Protein AF-A0A0L0V1E4-F1 (afdb_monomer_lite)

InterPro domains:
  IPR001841 Zinc finger, RING-type [PF13639] (155-198)
  IPR001841 Zinc finger, RING-type [PS50089] (156-198)
  IPR013083 Zinc finger, RING/FYVE/PHD-type [G3DSA:3.30.40.10] (134-205)
  IPR051834 RING finger E3 ubiquitin-protein ligase [PTHR45931] (143-198)

Secondary structure (DSSP, 8-state):
----------------PPPPP---TTTTTGGGHHHHHTS-HHHHHHHHHHHHHHHHHHHHHHH-S-TTTTSPPPPPPHHHHHHHHHHHHHHHHHSHHHHHHHHHHHHHHHHHHHHT-SSHHHHHHHHHHHHHHH-PPPHHHHHHH--S-TTPPPB-TTT-PBP-TT--EEE-TT-TT-EEEHHHHHHHHHH--B-TTT-PBP-PPPSS----

pLDDT: mean 81.71, std 18.38, range [32.28, 98.19]

Organism: NCBI:txid1165861

Structure (mmCIF, N/CA/C/O backbone):
data_AF-A0A0L0V1E4-F1
#
_entry.id   AF-A0A0L0V1E4-F1
#
loop_
_atom_site.group_PDB
_atom_site.id
_atom_site.type_symbol
_atom_site.label_atom_id
_atom_site.label_alt_id
_atom_site.label_comp_id
_atom_site.label_asym_id
_atom_site.label_entity_id
_atom_site.label_seq_id
_atom_site.pdbx_PDB_ins_code
_atom_site.Cartn_x
_atom_site.Cartn_y
_atom_site.Cartn_z
_atom_site.occupancy
_atom_site.B_iso_or_equiv
_atom_site.auth_seq_id
_atom_site.auth_comp_id
_atom_site.auth_asym_id
_atom_site.auth_atom_id
_atom_site.pdbx_PDB_model_num
ATOM 1 N N . MET A 1 1 ? -36.804 54.277 -25.275 1.00 39.91 1 MET A N 1
ATOM 2 C CA . MET A 1 1 ? -35.374 54.305 -25.648 1.00 39.91 1 MET A CA 1
ATOM 3 C C . MET A 1 1 ? -34.556 53.973 -24.403 1.00 39.91 1 MET A C 1
ATOM 5 O O . MET A 1 1 ? -33.880 54.821 -23.846 1.00 39.91 1 MET A O 1
ATOM 9 N N . ASP A 1 2 ? -34.876 52.871 -23.733 1.00 36.81 2 ASP A N 1
ATOM 10 C CA . ASP A 1 2 ? -34.444 51.489 -24.020 1.00 36.81 2 ASP A CA 1
ATOM 11 C C . ASP A 1 2 ? -33.077 51.180 -23.423 1.00 36.81 2 ASP A C 1
ATOM 13 O O . ASP A 1 2 ? -32.030 51.269 -24.062 1.00 36.81 2 ASP A O 1
ATOM 17 N N . GLN A 1 3 ? -33.165 50.792 -22.151 1.00 37.91 3 GLN A N 1
ATOM 18 C CA . GLN A 1 3 ? -32.189 49.990 -21.438 1.00 37.91 3 GLN A CA 1
ATOM 19 C C . GLN A 1 3 ? -32.061 48.646 -22.164 1.00 37.91 3 GLN A C 1
ATOM 21 O O . GLN A 1 3 ? -33.045 47.920 -22.307 1.00 37.91 3 GLN A O 1
ATOM 26 N N . ARG A 1 4 ? -30.857 48.298 -22.625 1.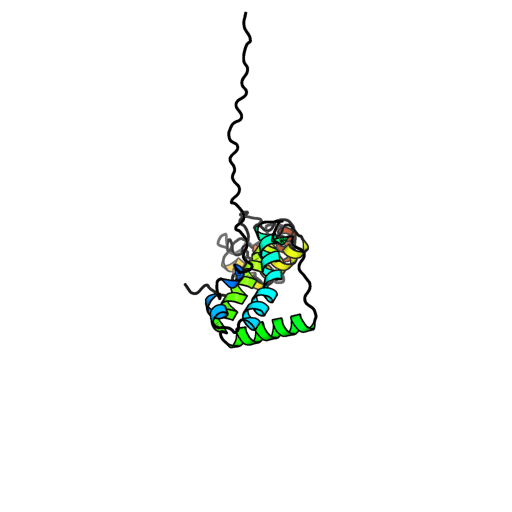00 42.97 4 ARG A N 1
ATOM 27 C CA . ARG A 1 4 ? -30.555 46.941 -23.084 1.00 42.97 4 ARG A CA 1
ATOM 28 C C . ARG A 1 4 ? -29.769 46.188 -22.018 1.00 42.97 4 ARG A C 1
ATOM 30 O O . ARG A 1 4 ? -28.597 46.455 -21.783 1.00 42.97 4 ARG A O 1
ATOM 37 N N . ASN A 1 5 ? -30.500 45.256 -21.411 1.00 38.62 5 ASN A N 1
ATOM 38 C CA . ASN A 1 5 ? -30.070 44.011 -20.787 1.00 38.62 5 ASN A CA 1
ATOM 39 C C . ASN A 1 5 ? -28.787 43.416 -21.378 1.00 38.62 5 ASN A C 1
ATOM 41 O O . ASN A 1 5 ? -28.723 43.193 -22.585 1.00 38.62 5 ASN A O 1
ATOM 45 N N . LEU A 1 6 ? -27.880 42.994 -20.497 1.00 40.19 6 LEU A N 1
ATOM 46 C CA . LEU A 1 6 ? -27.057 41.801 -20.689 1.00 40.19 6 LEU A CA 1
ATOM 47 C C . LEU A 1 6 ? -27.006 41.044 -19.357 1.00 40.19 6 LEU A C 1
ATOM 49 O O . LEU A 1 6 ? -26.191 41.324 -18.481 1.00 40.19 6 LEU A O 1
ATOM 53 N N . SER A 1 7 ? -27.941 40.110 -19.214 1.00 35.84 7 SER A N 1
ATOM 54 C CA . SER A 1 7 ? -27.946 39.083 -18.180 1.00 35.84 7 SER A CA 1
ATOM 55 C C . SER A 1 7 ? -26.845 38.070 -18.497 1.00 35.84 7 SER A C 1
ATOM 57 O O . SER A 1 7 ? -26.916 37.381 -19.511 1.00 35.84 7 SER A O 1
ATOM 59 N N . GLY A 1 8 ? -25.821 37.996 -17.648 1.00 33.94 8 GLY A N 1
ATOM 60 C CA . GLY A 1 8 ? -24.878 36.882 -17.619 1.00 33.94 8 GLY A CA 1
ATOM 61 C C . GLY A 1 8 ? -25.390 35.832 -16.643 1.00 33.94 8 GLY A C 1
ATOM 62 O O . GLY A 1 8 ? -25.299 36.022 -15.432 1.00 33.94 8 GLY A O 1
ATOM 63 N N . GLU A 1 9 ? -25.975 34.761 -17.171 1.00 32.28 9 GLU A N 1
ATOM 64 C CA . GLU A 1 9 ? -26.423 33.604 -16.401 1.00 32.28 9 GLU A CA 1
ATOM 65 C C . GLU A 1 9 ? -25.220 32.886 -15.774 1.00 32.28 9 GLU A C 1
ATOM 67 O O . GLU A 1 9 ? -24.329 32.394 -16.467 1.00 32.28 9 GLU A O 1
ATOM 72 N N . ALA A 1 10 ? -25.191 32.823 -14.443 1.00 35.62 10 ALA A N 1
ATOM 73 C CA . ALA A 1 10 ? -24.286 31.952 -13.710 1.00 35.62 10 ALA A CA 1
ATOM 74 C C . ALA A 1 10 ? -24.813 30.512 -13.808 1.00 35.62 10 ALA A C 1
ATOM 76 O O . ALA A 1 10 ? -25.837 30.173 -13.215 1.00 35.62 10 ALA A O 1
ATOM 77 N N . GLY A 1 11 ? -24.125 29.669 -14.582 1.00 35.50 11 GLY A N 1
ATOM 78 C CA . GLY A 1 11 ? -24.393 28.232 -14.623 1.00 35.50 11 GLY A CA 1
ATOM 79 C C . GLY A 1 11 ? -24.121 27.564 -13.264 1.00 35.50 11 GLY A C 1
ATOM 80 O O . GLY A 1 11 ? -23.261 28.027 -12.509 1.00 35.50 11 GLY A O 1
ATOM 81 N N . PRO A 1 12 ? -24.820 26.467 -12.923 1.00 37.34 12 PRO A N 1
ATOM 82 C CA . PRO A 1 12 ? -24.637 25.791 -11.650 1.00 37.34 12 PRO A CA 1
ATOM 83 C C . PRO A 1 12 ? -23.374 24.924 -11.709 1.00 37.34 12 PRO A C 1
ATOM 85 O O . PRO A 1 12 ? -23.392 23.801 -12.208 1.00 37.34 12 PRO A O 1
ATOM 88 N N . SER A 1 13 ? -22.259 25.416 -11.170 1.00 37.84 13 SER A N 1
ATOM 89 C CA . SER A 1 13 ? -21.077 24.595 -10.885 1.00 37.84 13 SER A CA 1
ATOM 90 C C . SER A 1 13 ? -21.324 23.759 -9.625 1.00 37.84 13 SER A C 1
ATOM 92 O O . SER A 1 13 ? -20.803 24.037 -8.547 1.00 37.84 13 SER A O 1
ATOM 94 N N . GLY A 1 14 ? -22.181 22.749 -9.759 1.00 37.47 14 GLY A N 1
ATOM 95 C CA . GLY A 1 14 ? -22.460 21.742 -8.743 1.00 37.47 14 GLY A CA 1
ATOM 96 C C . GLY A 1 14 ? -21.547 20.527 -8.881 1.00 37.47 14 GLY A C 1
ATOM 97 O O . GLY A 1 14 ? -22.043 19.425 -9.073 1.00 37.47 14 GLY A O 1
ATOM 98 N N . SER A 1 15 ? -20.228 20.700 -8.765 1.00 40.56 15 SER A N 1
ATOM 99 C CA . SER A 1 15 ? -19.350 19.575 -8.412 1.00 40.56 15 SER A CA 1
ATOM 100 C C . SER A 1 15 ? -19.366 19.445 -6.897 1.00 40.56 15 SER A C 1
ATOM 102 O O . SER A 1 15 ? -18.493 19.963 -6.202 1.00 40.56 15 SER A O 1
ATOM 104 N N . SER A 1 16 ? -20.408 18.805 -6.361 1.00 41.53 16 SER A N 1
ATOM 105 C CA . SER A 1 16 ? -20.412 18.408 -4.959 1.00 41.53 16 SER A CA 1
ATOM 106 C C . SER A 1 16 ? -19.361 17.317 -4.786 1.00 41.53 16 SER A C 1
ATOM 108 O O . SER A 1 16 ? -19.628 16.143 -5.049 1.00 41.53 16 SER A O 1
ATOM 110 N N . ALA A 1 17 ? -18.159 17.705 -4.357 1.00 45.19 17 ALA A N 1
ATOM 111 C CA . ALA A 1 17 ? -17.259 16.767 -3.707 1.00 45.19 17 ALA A CA 1
ATOM 112 C C . ALA A 1 17 ? -18.078 15.996 -2.652 1.00 45.19 17 ALA A C 1
ATOM 114 O O . ALA A 1 17 ? -18.909 16.618 -1.971 1.00 45.19 17 ALA A O 1
ATOM 115 N N . PRO A 1 18 ? -17.932 14.663 -2.553 1.00 42.78 18 PRO A N 1
ATOM 116 C CA . PRO A 1 18 ? -18.658 13.890 -1.558 1.00 42.78 18 PRO A CA 1
ATOM 117 C C . PRO A 1 18 ? -18.424 14.538 -0.195 1.00 42.78 18 PRO A C 1
ATOM 119 O O . PRO A 1 18 ? -17.285 14.823 0.177 1.00 42.78 18 PRO A O 1
ATOM 122 N N . ARG A 1 19 ? -19.518 14.854 0.510 1.00 40.50 19 ARG A N 1
ATOM 123 C CA . ARG A 1 19 ? -19.421 15.421 1.855 1.00 40.50 19 ARG A CA 1
ATOM 124 C C . ARG A 1 19 ? -18.578 14.452 2.685 1.00 40.50 19 ARG A C 1
ATOM 126 O O . ARG A 1 19 ? -18.925 13.268 2.700 1.00 40.50 19 ARG A O 1
ATOM 133 N N . PRO A 1 20 ? -17.504 14.915 3.345 1.00 41.12 20 PRO A N 1
ATOM 134 C CA . PRO A 1 20 ? -16.765 14.050 4.243 1.00 41.12 20 PRO A CA 1
ATOM 135 C C . PRO A 1 20 ? -17.761 13.531 5.289 1.00 41.12 20 PRO A C 1
ATOM 137 O O . PRO A 1 20 ? -18.562 14.323 5.806 1.00 41.12 20 PRO A O 1
ATOM 140 N N . PRO A 1 21 ? -17.805 12.213 5.545 1.00 44.41 21 PRO A N 1
ATOM 141 C CA . PRO A 1 21 ? -18.681 11.675 6.568 1.00 44.41 21 PRO A CA 1
ATOM 142 C C . PRO A 1 21 ? -18.369 12.365 7.896 1.00 44.41 21 PRO A C 1
ATOM 144 O O . PRO A 1 21 ? -17.228 12.741 8.170 1.00 44.41 21 PRO A O 1
ATOM 147 N N . THR A 1 22 ? -19.391 12.558 8.728 1.00 40.94 22 THR A N 1
ATOM 148 C CA . THR A 1 22 ? -19.198 12.988 10.114 1.00 40.94 22 THR A CA 1
ATOM 149 C C . THR A 1 22 ? -18.398 11.898 10.823 1.00 40.94 22 THR A C 1
ATOM 151 O O . THR A 1 22 ? -18.975 10.897 11.247 1.00 40.94 22 THR A O 1
ATOM 154 N N . PHE A 1 23 ? -17.075 12.056 10.870 1.00 38.16 23 PHE A N 1
ATOM 155 C CA . PHE A 1 23 ? -16.152 11.035 11.351 1.00 38.16 23 PHE A CA 1
ATOM 156 C C . PHE A 1 23 ? -16.478 10.706 12.810 1.00 38.16 23 PHE A C 1
ATOM 158 O O . PHE A 1 23 ? -16.337 11.541 13.708 1.00 38.16 23 PHE A O 1
ATOM 165 N N . ARG A 1 24 ? -16.960 9.487 13.049 1.00 51.03 24 ARG A N 1
ATOM 166 C CA . ARG A 1 24 ? -16.891 8.858 14.365 1.00 51.03 24 ARG A CA 1
ATOM 167 C C . ARG A 1 24 ? -15.585 8.077 14.362 1.00 51.03 24 ARG A C 1
ATOM 169 O O . ARG A 1 24 ? -15.363 7.334 13.414 1.00 51.03 24 ARG A O 1
ATOM 176 N N . TYR A 1 25 ? -14.751 8.291 15.379 1.00 52.28 25 TYR A N 1
ATOM 177 C CA . TYR A 1 25 ? -13.444 7.658 15.625 1.00 52.28 25 TYR A CA 1
ATOM 178 C C . TYR A 1 25 ? -13.535 6.117 15.767 1.00 52.28 25 TYR A C 1
ATOM 180 O O . TYR A 1 25 ? -13.231 5.530 16.801 1.00 52.28 25 TYR A O 1
ATOM 188 N N . SER A 1 26 ? -14.102 5.447 14.769 1.00 60.06 26 SER A N 1
ATOM 189 C CA . SER A 1 26 ? -14.586 4.073 14.845 1.00 60.06 26 SER A CA 1
ATOM 190 C C . SER A 1 26 ? -14.641 3.372 13.498 1.00 60.06 26 SER A C 1
ATOM 192 O O . SER A 1 26 ? -14.878 2.174 13.514 1.00 60.06 26 SER A O 1
ATOM 194 N N . GLU A 1 27 ? -14.425 4.038 12.355 1.00 72.81 27 GLU A N 1
ATOM 195 C CA . GLU A 1 27 ? -14.504 3.352 11.053 1.00 72.81 27 GLU A CA 1
ATOM 196 C C . GLU A 1 27 ? -13.495 2.213 10.959 1.00 72.81 27 GLU A C 1
ATOM 198 O O . GLU A 1 27 ? -13.864 1.099 10.586 1.00 72.81 27 GLU A O 1
ATOM 203 N N . ILE A 1 28 ? -12.254 2.457 11.394 1.00 84.06 28 ILE A N 1
ATOM 204 C CA . ILE A 1 28 ? -11.270 1.382 11.484 1.00 84.06 28 ILE A CA 1
ATOM 205 C C . ILE A 1 28 ? -11.697 0.309 12.481 1.00 84.06 28 ILE A C 1
ATOM 207 O O . ILE A 1 28 ? -11.367 -0.836 12.274 1.00 84.06 28 ILE A O 1
ATOM 211 N N . LEU A 1 29 ? -12.481 0.614 13.515 1.00 85.94 29 LEU A N 1
ATOM 212 C CA . LEU A 1 29 ? -12.924 -0.375 14.504 1.00 85.94 29 LEU A CA 1
ATOM 213 C C . LEU A 1 29 ? -14.215 -1.115 14.113 1.00 85.94 29 LEU A C 1
ATOM 215 O O . LEU A 1 29 ? -14.547 -2.096 14.774 1.00 85.94 29 LEU A O 1
ATOM 219 N N . ILE A 1 30 ? -14.923 -0.709 13.048 1.00 85.50 30 ILE A N 1
ATOM 220 C CA . ILE A 1 30 ? -16.156 -1.370 12.569 1.00 85.50 30 ILE A CA 1
ATOM 221 C C . ILE A 1 30 ? -15.989 -2.896 12.439 1.00 85.50 30 ILE A C 1
ATOM 223 O O . ILE A 1 30 ? -16.861 -3.620 12.924 1.00 85.50 30 ILE A O 1
ATOM 227 N N . PRO A 1 31 ? -14.890 -3.434 11.863 1.00 87.94 31 PRO A N 1
ATOM 228 C CA . PRO A 1 31 ? -14.721 -4.879 11.698 1.00 87.94 31 PRO A CA 1
ATOM 229 C C . PRO A 1 31 ? -14.724 -5.682 13.004 1.00 87.94 31 PRO A C 1
ATOM 231 O O . PRO A 1 31 ? -14.870 -6.903 12.954 1.00 87.94 31 PRO A O 1
ATOM 234 N N . ILE A 1 32 ? -14.562 -5.027 14.157 1.00 88.31 32 ILE A N 1
ATOM 235 C CA . ILE A 1 32 ? -14.515 -5.630 15.494 1.00 88.31 32 ILE A CA 1
ATOM 236 C C . ILE A 1 32 ? -15.469 -4.943 16.490 1.00 88.31 32 ILE A C 1
ATOM 238 O O . ILE A 1 32 ? -15.341 -5.157 17.694 1.00 88.31 32 ILE A O 1
ATOM 242 N N . GLU A 1 33 ? -16.414 -4.116 16.029 1.00 88.38 33 GLU A N 1
ATOM 243 C CA . GLU A 1 33 ? -17.267 -3.296 16.906 1.00 88.38 33 GLU A CA 1
ATOM 244 C C . GLU A 1 33 ? -18.112 -4.141 17.870 1.00 88.38 33 GLU A C 1
ATOM 246 O O . GLU A 1 33 ? -18.156 -3.863 19.066 1.00 88.38 33 GLU A O 1
ATOM 251 N N . ASP A 1 34 ? -18.682 -5.241 17.386 1.00 87.50 34 ASP A N 1
ATOM 252 C CA . ASP A 1 34 ? -19.422 -6.211 18.199 1.00 87.50 34 ASP A CA 1
ATOM 253 C C . ASP A 1 34 ? -18.544 -6.887 19.267 1.00 87.50 34 ASP A C 1
ATOM 255 O O . ASP A 1 34 ? -19.020 -7.192 20.358 1.00 87.50 34 ASP A O 1
ATOM 259 N N . LEU A 1 35 ? -17.248 -7.088 18.999 1.00 88.00 35 LEU A N 1
ATOM 260 C CA . LEU A 1 35 ? -16.315 -7.598 20.005 1.00 88.00 35 LEU A CA 1
ATOM 261 C C . LEU A 1 35 ? -16.045 -6.543 21.074 1.00 88.00 35 LEU A C 1
ATOM 263 O O . LEU A 1 35 ? -16.019 -6.867 22.262 1.00 88.00 35 LEU A O 1
ATOM 267 N N . LEU A 1 36 ? -15.878 -5.282 20.666 1.00 86.81 36 LEU A N 1
ATOM 268 C CA . LEU A 1 36 ? -15.738 -4.161 21.593 1.00 86.81 36 LEU A CA 1
ATOM 269 C C . LEU A 1 36 ? -16.988 -4.032 22.474 1.00 86.81 36 LEU A C 1
ATOM 271 O O . LEU A 1 36 ? -16.850 -3.768 23.667 1.00 86.81 36 LEU A O 1
ATOM 275 N N . ASP A 1 37 ? -18.180 -4.298 21.927 1.00 87.44 37 ASP A N 1
ATOM 276 C CA . ASP A 1 37 ? -19.469 -4.336 22.634 1.00 87.44 37 ASP A CA 1
ATOM 277 C C . ASP A 1 37 ? -19.513 -5.308 23.806 1.00 87.44 37 ASP A C 1
ATOM 279 O O . ASP A 1 37 ? -20.148 -4.995 24.813 1.00 87.44 37 ASP A O 1
ATOM 283 N N . THR A 1 38 ? -18.728 -6.382 23.769 1.00 87.56 38 THR A N 1
ATOM 284 C CA . THR A 1 38 ? -18.626 -7.341 24.879 1.00 87.56 38 THR A CA 1
ATOM 285 C C . THR A 1 38 ? -17.744 -6.882 26.046 1.00 87.56 38 THR A C 1
ATOM 287 O O . THR A 1 38 ? -17.756 -7.512 27.105 1.00 87.56 38 THR A O 1
ATOM 290 N N . LEU A 1 39 ? -16.969 -5.804 25.885 1.00 87.38 39 LEU A N 1
ATOM 291 C CA . LEU A 1 39 ? -15.976 -5.381 26.873 1.00 87.38 39 LEU A CA 1
ATOM 292 C C . LEU A 1 39 ? -16.540 -4.428 27.939 1.00 87.38 39 LEU A C 1
ATOM 294 O O . LEU A 1 39 ? -17.458 -3.644 27.663 1.00 87.38 39 LEU A O 1
ATOM 298 N N . PRO A 1 40 ? -15.917 -4.400 29.137 1.00 89.94 40 PRO A N 1
ATOM 299 C CA . PRO A 1 40 ? -16.145 -3.346 30.117 1.00 89.94 40 PRO A CA 1
ATOM 300 C C . PRO A 1 40 ? -15.934 -1.954 29.511 1.00 89.94 40 PRO A C 1
ATOM 302 O O . PRO A 1 40 ? -14.980 -1.730 28.762 1.00 89.94 40 PRO A O 1
ATOM 305 N N . GLU A 1 41 ? -16.776 -0.996 29.906 1.00 88.19 41 GLU A N 1
ATOM 306 C CA . GLU A 1 41 ? -16.791 0.358 29.333 1.00 88.19 41 GLU A CA 1
ATOM 307 C C . GLU A 1 41 ? -15.416 1.037 29.362 1.00 88.19 41 GLU A C 1
ATOM 309 O O . GLU A 1 41 ? -14.980 1.640 28.384 1.00 88.19 41 GLU A O 1
ATOM 314 N N . LEU A 1 42 ? -14.678 0.866 30.460 1.00 86.19 42 LEU A N 1
ATOM 315 C CA . LEU A 1 42 ? -13.346 1.445 30.596 1.00 86.19 42 LEU A CA 1
ATOM 316 C C . LEU A 1 42 ? -12.350 0.884 29.564 1.00 86.19 42 LEU A C 1
ATOM 318 O O . LEU A 1 42 ? -11.581 1.645 28.979 1.00 86.19 42 LEU A O 1
ATOM 322 N N . GLN A 1 43 ? -12.386 -0.426 29.297 1.00 86.25 43 GLN A N 1
ATOM 323 C CA . GLN A 1 43 ? -11.502 -1.063 28.314 1.00 86.25 43 GLN A CA 1
ATOM 324 C C . GLN A 1 43 ? -11.851 -0.627 26.893 1.00 86.25 43 GLN A C 1
ATOM 326 O O . GLN A 1 43 ? -10.960 -0.294 26.115 1.00 86.25 43 GLN A O 1
ATOM 331 N N . ARG A 1 44 ? -13.148 -0.546 26.578 1.00 86.75 44 ARG A N 1
ATOM 332 C CA . ARG A 1 44 ? -13.641 -0.024 25.299 1.00 86.75 44 ARG A CA 1
ATOM 333 C C . ARG A 1 44 ? -13.135 1.395 25.041 1.00 86.75 44 ARG A C 1
ATOM 335 O O . ARG A 1 44 ? -12.650 1.679 23.949 1.00 86.75 44 ARG A O 1
ATOM 342 N N . VAL A 1 45 ? -13.209 2.277 26.040 1.00 84.69 45 VAL A N 1
ATOM 343 C CA . VAL A 1 45 ? -12.695 3.653 25.939 1.00 84.69 45 VAL A CA 1
ATOM 344 C C . VAL A 1 45 ? -11.186 3.667 25.689 1.00 84.69 45 VAL A C 1
ATOM 346 O O . VAL A 1 45 ? -10.716 4.462 24.879 1.00 84.69 45 VAL A O 1
ATOM 349 N N . TYR A 1 46 ? -10.424 2.800 26.356 1.00 87.25 46 TYR A N 1
ATOM 350 C CA . TYR A 1 46 ? -8.977 2.704 26.161 1.00 87.25 46 TYR A CA 1
ATOM 351 C C . TYR A 1 46 ? -8.586 2.194 24.776 1.00 87.25 46 TYR A C 1
ATOM 353 O O . TYR A 1 46 ? -7.714 2.791 24.148 1.00 87.25 46 TYR A O 1
ATOM 361 N N . ILE A 1 47 ? -9.263 1.166 24.265 1.00 85.94 47 ILE A N 1
ATOM 362 C CA . ILE A 1 47 ? -9.008 0.646 22.916 1.00 85.94 47 ILE A CA 1
ATOM 363 C C . ILE A 1 47 ? -9.346 1.705 21.865 1.00 85.94 47 ILE A C 1
ATOM 365 O O . ILE A 1 47 ? -8.529 1.963 20.988 1.00 85.94 47 ILE A O 1
ATOM 369 N N . LYS A 1 48 ? -10.494 2.386 21.982 1.00 84.81 48 LYS A N 1
ATOM 370 C CA . LYS A 1 48 ? -10.852 3.482 21.064 1.00 84.81 48 LYS A CA 1
ATOM 371 C C . LYS A 1 48 ? -9.765 4.557 21.030 1.00 84.81 48 LYS A C 1
ATOM 373 O O . LYS A 1 48 ? -9.212 4.839 19.975 1.00 84.81 48 LYS A O 1
ATOM 378 N N . LYS A 1 49 ? -9.352 5.040 22.206 1.00 83.56 49 LYS A N 1
ATOM 379 C CA . LYS A 1 49 ? -8.295 6.055 22.328 1.00 83.56 49 LYS A CA 1
ATOM 380 C C . LYS A 1 49 ? -6.941 5.628 21.773 1.00 83.56 49 LYS A C 1
ATOM 382 O O . LYS A 1 49 ? -6.193 6.481 21.307 1.00 83.56 49 LYS A O 1
ATOM 387 N N . PHE A 1 50 ? -6.606 4.342 21.849 1.00 84.88 50 PHE A N 1
ATOM 388 C CA . PHE A 1 50 ? -5.375 3.819 21.264 1.00 84.88 50 PHE A CA 1
ATOM 389 C C . PHE A 1 50 ? -5.370 3.990 19.738 1.00 84.88 50 PHE A C 1
ATOM 391 O O . PHE A 1 50 ? -4.378 4.433 19.160 1.00 84.88 50 PHE A O 1
ATOM 398 N N . TYR A 1 51 ? -6.506 3.706 19.103 1.00 85.31 51 TYR A N 1
ATOM 399 C CA . TYR A 1 51 ? -6.659 3.734 17.653 1.00 85.31 51 TYR A CA 1
ATOM 400 C C . TYR A 1 51 ? -7.017 5.119 17.082 1.00 85.31 51 TYR A C 1
ATOM 402 O O . TYR A 1 51 ? -6.830 5.323 15.886 1.00 85.31 51 TYR A O 1
ATOM 410 N N . ASP A 1 52 ? -7.426 6.097 17.902 1.00 82.12 52 ASP A N 1
ATOM 411 C CA . ASP A 1 52 ? -7.754 7.470 17.464 1.00 82.12 52 ASP A CA 1
ATOM 412 C C . ASP A 1 52 ? -6.633 8.127 16.637 1.00 82.12 52 ASP A C 1
ATOM 414 O O . ASP A 1 52 ? -6.887 8.821 15.650 1.00 82.12 52 ASP A O 1
ATOM 418 N N . ASN A 1 53 ? -5.372 7.916 17.031 1.00 82.62 53 ASN A N 1
ATOM 419 C CA . ASN A 1 53 ? -4.224 8.467 16.312 1.00 82.62 53 ASN A CA 1
ATOM 420 C C . ASN A 1 53 ? -4.050 7.842 14.930 1.00 82.62 53 ASN A C 1
ATOM 422 O O . ASN A 1 53 ? -3.784 8.567 13.972 1.00 82.62 53 ASN A O 1
ATOM 426 N N . LEU A 1 54 ? -4.209 6.521 14.844 1.00 85.75 54 LEU A N 1
ATOM 427 C CA . LEU A 1 54 ? -4.097 5.782 13.593 1.00 85.75 54 LEU A CA 1
ATOM 428 C C . LEU A 1 54 ? -5.257 6.127 12.654 1.00 85.75 54 LEU A C 1
ATOM 430 O O . LEU A 1 54 ? -5.030 6.400 11.481 1.00 85.75 54 LEU A O 1
ATOM 434 N N . ASP A 1 55 ? -6.482 6.189 13.178 1.00 85.31 55 ASP A N 1
ATOM 435 C CA . ASP A 1 55 ? -7.683 6.586 12.434 1.00 85.31 55 ASP A CA 1
ATOM 436 C C . ASP A 1 55 ? -7.529 7.990 11.833 1.00 85.31 55 ASP A C 1
ATOM 438 O O . ASP A 1 55 ? -7.791 8.215 10.650 1.00 85.31 55 ASP A O 1
ATOM 442 N N . ARG A 1 56 ? -7.007 8.933 12.626 1.00 85.06 56 ARG A N 1
ATOM 443 C CA . ARG A 1 56 ? -6.694 10.293 12.179 1.00 85.06 56 ARG A CA 1
ATOM 444 C C . ARG A 1 56 ? -5.649 10.315 11.063 1.00 85.06 56 ARG A C 1
ATOM 446 O O . ARG A 1 56 ? -5.827 11.055 10.096 1.00 85.06 56 ARG A O 1
ATOM 453 N N . ASP A 1 57 ? -4.577 9.538 11.191 1.00 86.81 57 ASP A N 1
ATOM 454 C CA . ASP A 1 57 ? -3.506 9.475 10.190 1.00 86.81 57 ASP A CA 1
ATOM 455 C C . ASP A 1 57 ? -4.001 8.837 8.882 1.00 86.81 57 ASP A C 1
ATOM 457 O O . ASP A 1 57 ? -3.834 9.404 7.804 1.00 86.81 57 ASP A O 1
ATOM 461 N N . ILE A 1 58 ? -4.740 7.727 8.975 1.00 88.94 58 ILE A N 1
ATOM 462 C CA . ILE A 1 58 ? -5.420 7.089 7.838 1.00 88.94 58 ILE A CA 1
ATOM 463 C C . ILE A 1 58 ? -6.395 8.063 7.167 1.00 88.94 58 ILE A C 1
ATOM 465 O O . ILE A 1 58 ? -6.432 8.150 5.940 1.00 88.94 58 ILE A O 1
ATOM 469 N N . SER A 1 59 ? -7.173 8.816 7.948 1.00 87.31 59 SER A N 1
ATOM 470 C CA . SER A 1 59 ? -8.087 9.842 7.439 1.00 87.31 59 SER A CA 1
ATOM 471 C C . SER A 1 59 ? -7.335 10.943 6.688 1.00 87.31 59 SER A C 1
ATOM 473 O O . SER A 1 59 ? -7.733 11.314 5.583 1.00 87.31 59 SER A O 1
ATOM 475 N N . MET A 1 60 ? -6.217 11.424 7.236 1.00 87.44 60 MET A N 1
ATOM 476 C CA . MET A 1 60 ? -5.348 12.402 6.577 1.00 87.44 60 MET A CA 1
ATOM 477 C C . MET A 1 60 ? -4.774 11.861 5.260 1.00 87.44 60 MET A C 1
ATOM 479 O O . MET A 1 60 ? -4.777 12.572 4.258 1.00 87.44 60 MET A O 1
ATOM 483 N N . LEU A 1 61 ? -4.327 10.602 5.226 1.00 89.88 61 LEU A N 1
ATOM 484 C CA . LEU A 1 61 ? -3.791 9.968 4.017 1.00 89.88 61 LEU A CA 1
ATOM 485 C C . LEU A 1 61 ? -4.867 9.739 2.943 1.00 89.88 61 LEU A C 1
ATOM 487 O O . LEU A 1 61 ? -4.594 9.911 1.757 1.00 89.88 61 LEU A O 1
ATOM 491 N N . LYS A 1 62 ? -6.091 9.368 3.341 1.00 88.44 62 LYS A N 1
ATOM 492 C CA . LYS A 1 62 ? -7.209 9.106 2.415 1.00 88.44 62 LYS A CA 1
ATOM 493 C C . LYS A 1 62 ? -7.836 10.378 1.858 1.00 88.44 62 LYS A C 1
ATOM 495 O O . LYS A 1 62 ? -8.151 10.439 0.672 1.00 88.44 62 LYS A O 1
ATOM 500 N N . TYR A 1 63 ? -8.081 11.357 2.723 1.00 87.19 63 TYR A N 1
ATOM 501 C CA . TYR A 1 63 ? -8.960 12.490 2.425 1.00 87.19 63 TYR A CA 1
ATOM 502 C C . TYR A 1 63 ? -8.245 13.840 2.479 1.00 87.19 63 TYR A C 1
ATOM 504 O O . TYR A 1 63 ? -8.841 14.864 2.146 1.00 87.19 63 TYR A O 1
ATOM 512 N N . GLY A 1 64 ? -6.974 13.861 2.880 1.00 86.94 64 GLY A N 1
ATOM 513 C CA . GLY A 1 64 ? -6.242 15.093 3.120 1.00 86.94 64 GLY A CA 1
ATOM 514 C C . GLY A 1 64 ? -6.710 15.819 4.389 1.00 86.94 64 GLY A C 1
ATOM 515 O O . GLY A 1 64 ? -7.370 15.233 5.255 1.00 86.94 64 GLY A O 1
ATOM 516 N N . PRO A 1 65 ? -6.355 17.107 4.533 1.00 88.44 65 PRO A N 1
ATOM 517 C CA . PRO A 1 65 ? -6.666 17.889 5.724 1.00 88.44 65 PRO A CA 1
ATOM 518 C C . PRO A 1 65 ? -8.179 18.123 5.867 1.00 88.44 65 PRO A C 1
ATOM 520 O O . PRO A 1 65 ? -8.803 18.782 5.038 1.0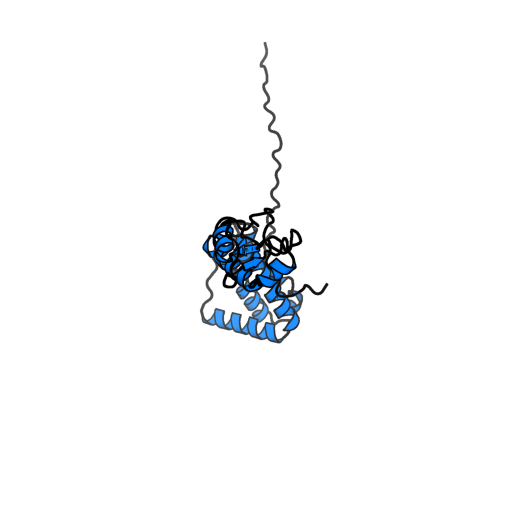0 88.44 65 PRO A O 1
ATOM 523 N N . THR A 1 66 ? -8.765 17.650 6.971 1.00 86.75 66 THR A N 1
ATOM 524 C CA . THR A 1 66 ? -10.167 17.888 7.367 1.00 86.75 66 THR A CA 1
ATOM 525 C C . THR A 1 66 ? -10.236 18.580 8.733 1.00 86.75 66 THR A C 1
ATOM 527 O O . THR A 1 66 ? -9.288 18.468 9.516 1.00 86.75 66 THR A O 1
ATOM 530 N N . PRO A 1 67 ? -11.323 19.302 9.063 1.00 86.94 67 PRO A N 1
ATOM 531 C CA . PRO A 1 67 ? -11.484 19.901 10.389 1.00 86.94 67 PRO A CA 1
ATOM 532 C C . PRO A 1 67 ? -11.373 18.882 11.528 1.00 86.94 67 PRO A C 1
ATOM 534 O O . PRO A 1 67 ? -10.894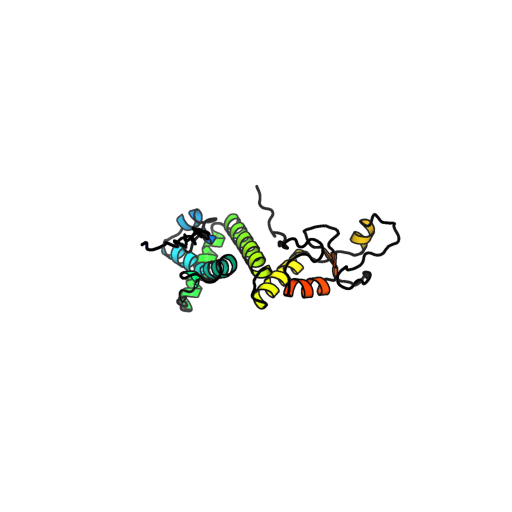 19.218 12.606 1.00 86.94 67 PRO A O 1
ATOM 537 N N . GLU A 1 68 ? -11.802 17.640 11.304 1.00 81.94 68 GLU A N 1
ATOM 538 C CA . GLU A 1 68 ? -11.759 16.546 12.271 1.00 81.94 68 GLU A CA 1
ATOM 539 C C . GLU A 1 68 ? -10.341 16.011 12.479 1.00 81.94 68 GLU A C 1
ATOM 541 O O . GLU A 1 68 ? -9.894 15.924 13.625 1.00 81.94 68 GLU A O 1
ATOM 546 N N . ASN A 1 69 ? -9.618 15.692 11.399 1.00 84.00 69 ASN A N 1
ATOM 547 C CA . ASN A 1 69 ? -8.278 15.105 11.501 1.00 84.00 69 ASN A CA 1
ATOM 548 C C . ASN A 1 69 ? -7.175 16.127 11.842 1.00 84.00 69 ASN A C 1
ATOM 550 O O . ASN A 1 69 ? -6.068 15.738 12.204 1.00 84.00 69 ASN A O 1
ATOM 554 N N . GLN A 1 70 ? -7.493 17.423 11.820 1.00 86.00 70 GLN A N 1
ATOM 555 C CA . GLN A 1 70 ? -6.607 18.503 12.268 1.00 86.00 70 GLN A CA 1
ATOM 556 C C . GLN A 1 70 ? -6.799 18.894 13.737 1.00 86.00 70 GLN A C 1
ATOM 558 O O . GLN A 1 70 ? -6.060 19.741 14.244 1.00 86.00 70 GLN A O 1
ATOM 563 N N . LYS A 1 71 ? -7.772 18.308 14.450 1.00 83.44 71 LYS A N 1
ATOM 564 C CA . LYS A 1 71 ? -7.952 18.607 15.877 1.00 83.44 71 LYS A CA 1
ATOM 565 C C . LYS A 1 71 ? -6.684 18.217 16.651 1.00 83.44 71 LYS A C 1
ATOM 567 O O . LYS A 1 71 ? -6.132 17.136 16.411 1.00 83.44 71 LYS A O 1
ATOM 572 N N . PRO A 1 72 ? -6.221 19.065 17.590 1.00 72.25 72 PRO A N 1
ATOM 573 C CA . PRO A 1 72 ? -5.086 18.725 18.428 1.00 72.25 72 PRO A CA 1
ATOM 574 C C . PRO A 1 72 ? -5.414 17.460 19.214 1.00 72.25 72 PRO A C 1
ATOM 576 O O . PRO A 1 72 ? -6.411 17.413 19.938 1.00 72.25 72 PRO A O 1
ATOM 579 N N . VAL A 1 73 ? -4.580 16.431 19.074 1.00 67.94 73 VAL A N 1
ATOM 580 C CA . VAL A 1 73 ? -4.706 15.251 19.925 1.00 67.94 73 VAL A CA 1
ATOM 581 C C . VAL A 1 73 ? -4.119 15.585 21.283 1.00 67.94 73 VAL A C 1
ATOM 583 O O . VAL A 1 73 ? -2.970 16.005 21.392 1.00 67.94 73 VAL A O 1
ATOM 586 N N . SER A 1 74 ? -4.921 15.402 22.329 1.00 66.44 74 SER A N 1
ATOM 587 C CA . SER A 1 74 ? -4.413 15.432 23.693 1.00 66.44 74 SER A CA 1
ATOM 588 C C . SER A 1 74 ? -3.459 14.255 23.883 1.00 66.44 74 SER A C 1
ATOM 590 O O . SER A 1 74 ? -3.900 13.104 23.813 1.00 66.44 74 SER A O 1
ATOM 592 N N . GLU A 1 75 ? -2.182 14.519 24.149 1.00 62.28 75 GLU A N 1
ATOM 593 C CA . GLU A 1 75 ? -1.252 13.440 24.465 1.00 62.28 75 GLU A CA 1
ATOM 594 C C . GLU A 1 75 ? -1.663 12.772 25.789 1.00 62.28 75 GLU A C 1
ATOM 596 O O . GLU A 1 75 ? -1.863 13.444 26.812 1.00 62.28 75 GLU A O 1
ATOM 601 N N . PRO A 1 76 ? -1.851 11.443 25.802 1.00 66.38 76 PRO A N 1
ATOM 602 C CA . PRO A 1 76 ? -2.076 10.724 27.041 1.00 66.38 76 PRO A CA 1
ATOM 603 C C . PRO A 1 76 ? -0.832 10.812 27.933 1.00 66.38 76 PRO A C 1
ATOM 605 O O . PRO A 1 76 ? 0.304 10.842 27.475 1.00 66.38 76 PRO A O 1
ATOM 608 N N . THR A 1 77 ? -1.049 10.813 29.248 1.00 75.56 77 THR A N 1
ATOM 609 C CA . THR A 1 77 ? 0.052 10.632 30.204 1.00 75.56 77 THR A CA 1
ATOM 610 C C . THR A 1 77 ? 0.613 9.214 30.085 1.00 75.56 77 THR A C 1
ATOM 612 O O . THR A 1 77 ? -0.119 8.298 29.714 1.00 75.56 77 THR A O 1
ATOM 615 N N . TYR A 1 78 ? 1.868 8.998 30.492 1.00 68.00 78 TYR A N 1
ATOM 616 C CA . TYR A 1 78 ? 2.508 7.673 30.458 1.00 68.00 78 TYR A CA 1
ATOM 617 C C . TYR A 1 78 ? 1.665 6.562 31.116 1.00 68.00 78 TYR A C 1
ATOM 619 O O . TYR A 1 78 ? 1.459 5.503 30.534 1.00 68.00 78 TYR A O 1
ATOM 627 N N . HIS A 1 79 ? 1.082 6.828 32.292 1.00 70.12 79 HIS A N 1
ATOM 628 C CA . HIS A 1 79 ? 0.183 5.876 32.956 1.00 70.12 79 HIS A CA 1
ATOM 629 C C . HIS A 1 79 ? -1.038 5.520 32.091 1.00 70.12 79 HIS A C 1
ATOM 631 O O . HIS A 1 79 ? -1.498 4.386 32.100 1.00 70.12 79 HIS A O 1
ATOM 637 N N . ARG A 1 80 ? -1.589 6.475 31.334 1.00 78.06 80 ARG A N 1
ATOM 638 C CA . ARG A 1 80 ? -2.720 6.205 30.437 1.00 78.06 80 ARG A CA 1
ATOM 639 C C . ARG A 1 80 ? -2.295 5.372 29.229 1.00 78.06 80 ARG A C 1
ATOM 641 O O . ARG A 1 80 ? -3.067 4.513 28.836 1.00 78.06 80 ARG A O 1
ATOM 648 N N . LEU A 1 81 ? -1.078 5.558 28.711 1.00 79.19 81 LEU A N 1
ATOM 649 C CA . LEU A 1 81 ? -0.529 4.707 27.647 1.00 79.19 81 LEU A CA 1
ATOM 650 C C . LEU A 1 81 ? -0.427 3.240 28.081 1.00 79.19 81 LEU A C 1
ATOM 652 O O . LEU A 1 81 ? -0.901 2.370 27.359 1.00 79.19 81 LEU A O 1
ATOM 656 N N . GLN A 1 82 ? 0.081 2.964 29.287 1.00 84.94 82 GLN A N 1
ATOM 657 C CA . GLN A 1 82 ? 0.136 1.589 29.803 1.00 84.94 82 GLN A CA 1
ATOM 658 C C . GLN A 1 82 ? -1.251 0.950 29.928 1.00 84.94 82 GLN A C 1
ATOM 660 O O . GLN A 1 82 ? -1.422 -0.225 29.614 1.00 84.94 82 GLN A O 1
ATOM 665 N N . GLU A 1 83 ? -2.255 1.705 30.376 1.00 84.94 83 GLU A N 1
ATOM 666 C CA . GLU A 1 83 ? -3.627 1.195 30.458 1.00 84.94 83 GLU A CA 1
ATOM 667 C C . GLU A 1 83 ? -4.224 0.923 29.069 1.00 84.94 83 GLU A C 1
ATOM 669 O O . GLU A 1 83 ? -4.957 -0.052 28.899 1.00 84.94 83 GLU A O 1
ATOM 674 N N . TYR A 1 84 ? -3.864 1.723 28.059 1.00 86.19 84 TYR A N 1
ATOM 675 C CA . TYR A 1 84 ? -4.256 1.472 26.670 1.00 86.19 84 TYR A CA 1
ATOM 676 C C . TYR A 1 84 ? -3.624 0.181 26.151 1.00 86.19 84 TYR A C 1
ATOM 678 O O . TYR A 1 84 ? -4.336 -0.705 25.681 1.00 86.19 84 TYR A O 1
ATOM 686 N N . GLU A 1 85 ? -2.307 0.034 26.307 1.00 87.50 85 GLU A N 1
ATOM 687 C CA . GLU A 1 85 ? -1.564 -1.161 25.895 1.00 87.50 85 GLU A CA 1
ATOM 688 C C . GLU A 1 85 ? -2.089 -2.423 26.585 1.00 87.50 85 GLU A C 1
ATOM 690 O O . GLU A 1 85 ? -2.280 -3.455 25.939 1.00 87.50 85 GLU A O 1
ATOM 695 N N . ARG A 1 86 ? -2.382 -2.345 27.889 1.00 88.69 86 ARG A N 1
ATOM 696 C CA . ARG A 1 86 ? -2.988 -3.446 28.650 1.00 88.69 86 ARG A CA 1
ATOM 697 C C . ARG A 1 86 ? -4.360 -3.820 28.105 1.00 88.69 86 ARG A C 1
ATOM 699 O O . ARG A 1 86 ? -4.616 -5.008 27.919 1.00 88.69 86 ARG A O 1
ATOM 706 N N . ALA A 1 87 ? -5.222 -2.838 27.838 1.00 88.75 87 ALA A N 1
ATOM 707 C CA . ALA A 1 87 ? -6.558 -3.083 27.302 1.00 88.75 87 ALA A CA 1
ATOM 708 C C . ALA A 1 87 ? -6.498 -3.750 25.919 1.00 88.75 87 ALA A C 1
ATOM 710 O O . ALA A 1 87 ? -7.169 -4.758 25.702 1.00 88.75 87 ALA A O 1
ATOM 711 N N . VAL A 1 88 ? -5.641 -3.254 25.021 1.00 88.19 88 VAL A N 1
ATOM 712 C CA . VAL A 1 88 ? -5.434 -3.838 23.685 1.00 88.19 88 VAL A CA 1
ATOM 713 C C . VAL A 1 88 ? -4.861 -5.255 23.788 1.00 88.19 88 VAL A C 1
ATOM 715 O O . VAL A 1 88 ? -5.387 -6.176 23.171 1.00 88.19 88 VAL A O 1
ATOM 718 N N . THR A 1 89 ? -3.848 -5.465 24.635 1.00 90.19 89 THR A N 1
ATOM 719 C CA . THR A 1 89 ? -3.224 -6.784 24.853 1.00 90.19 89 THR A CA 1
ATOM 720 C C . THR A 1 89 ? -4.195 -7.800 25.450 1.00 90.19 89 THR A C 1
ATOM 722 O O . THR A 1 89 ? -4.110 -8.995 25.173 1.00 90.19 89 THR A O 1
ATOM 725 N N . GLN A 1 90 ? -5.099 -7.366 26.327 1.00 89.31 90 GLN A N 1
ATOM 726 C CA . GLN A 1 90 ? -6.130 -8.245 26.865 1.00 89.31 90 GLN A CA 1
ATOM 727 C C . GLN A 1 90 ? -7.162 -8.581 25.789 1.00 89.31 90 GLN A C 1
ATOM 729 O O . GLN A 1 90 ? -7.525 -9.744 25.640 1.00 89.31 90 GLN A O 1
ATOM 734 N N . PHE A 1 91 ? -7.609 -7.585 25.029 1.00 85.94 91 PHE A N 1
ATOM 735 C CA . PHE A 1 91 ? -8.595 -7.764 23.973 1.00 85.94 91 PHE A CA 1
ATOM 736 C C . PHE A 1 91 ? -8.114 -8.708 22.866 1.00 85.94 91 PHE A C 1
ATOM 738 O O . PHE A 1 91 ? -8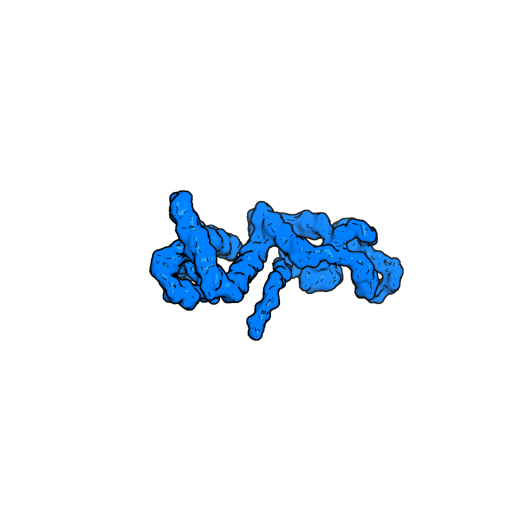.851 -9.625 22.496 1.00 85.94 91 PHE A O 1
ATOM 745 N N . SER A 1 92 ? -6.858 -8.571 22.428 1.00 88.31 92 SER A N 1
ATOM 746 C CA . SER A 1 92 ? -6.256 -9.461 21.427 1.00 88.31 92 SER A CA 1
ATOM 747 C C . SER A 1 92 ? -6.219 -10.923 21.880 1.00 88.31 92 SER A C 1
ATOM 749 O O . SER A 1 92 ? -6.336 -11.829 21.064 1.00 88.31 92 SER A O 1
ATOM 751 N N . LYS A 1 93 ? -6.149 -11.182 23.191 1.00 90.19 93 LYS A N 1
ATOM 752 C CA . LYS A 1 93 ? -6.198 -12.544 23.750 1.00 90.19 93 LYS A CA 1
ATOM 753 C C . LYS A 1 93 ? -7.605 -13.130 23.827 1.00 90.19 93 LYS A C 1
ATOM 755 O O . LYS A 1 93 ? -7.733 -14.351 23.829 1.00 90.19 93 LYS A O 1
ATOM 760 N N . ILE A 1 94 ? -8.643 -12.299 23.931 1.00 88.69 94 ILE A N 1
ATOM 761 C CA . ILE A 1 94 ? -10.035 -12.772 24.013 1.00 88.69 94 ILE A CA 1
ATOM 762 C C . ILE A 1 94 ? -10.513 -13.231 22.630 1.00 88.69 94 ILE A C 1
ATOM 764 O O . ILE A 1 94 ? -11.173 -14.263 22.522 1.00 88.69 94 ILE A O 1
ATOM 768 N N . TYR A 1 95 ? -10.137 -12.503 21.574 1.00 86.44 95 TYR A N 1
ATOM 769 C CA . TYR A 1 95 ? -10.591 -12.764 20.205 1.00 86.44 95 TYR A CA 1
ATOM 770 C C . TYR A 1 95 ? -9.433 -12.828 19.193 1.00 86.44 95 TYR A C 1
ATOM 772 O O . TYR A 1 95 ? -9.437 -12.066 18.226 1.00 86.44 95 TYR A O 1
ATOM 780 N N . PRO A 1 96 ? -8.460 -13.743 19.365 1.00 89.81 96 PRO A N 1
ATOM 781 C CA . PRO A 1 96 ? -7.192 -13.707 18.634 1.00 89.81 96 PRO A CA 1
ATOM 782 C C . PRO A 1 96 ? -7.379 -13.762 17.119 1.00 89.81 96 PRO A C 1
ATOM 784 O O . PRO A 1 96 ? -6.988 -12.837 16.428 1.00 89.81 96 PRO A O 1
ATOM 787 N N . ALA A 1 97 ? -8.097 -14.758 16.591 1.00 89.81 97 ALA A N 1
ATOM 788 C CA . ALA A 1 97 ? -8.221 -14.923 15.140 1.00 89.81 97 ALA A CA 1
ATOM 789 C C . ALA A 1 97 ? -8.854 -13.712 14.428 1.00 89.81 97 ALA A C 1
ATOM 791 O O . ALA A 1 97 ? -8.412 -13.319 13.350 1.00 89.81 97 ALA A O 1
ATOM 792 N N . ARG A 1 98 ? -9.895 -13.113 15.023 1.00 88.00 98 ARG A N 1
ATOM 793 C CA . ARG A 1 98 ? -10.592 -11.972 14.416 1.00 88.00 98 ARG A CA 1
ATOM 794 C C . ARG A 1 98 ? -9.839 -10.662 14.633 1.00 88.00 98 ARG A C 1
ATOM 796 O O . ARG A 1 98 ? -9.841 -9.828 13.735 1.00 88.00 98 ARG A O 1
ATOM 803 N N . PHE A 1 99 ? -9.188 -10.497 15.783 1.00 88.62 99 PHE A N 1
ATOM 804 C CA . PHE A 1 99 ? -8.322 -9.351 16.044 1.00 88.62 99 PHE A CA 1
ATOM 805 C C . PHE A 1 99 ? -7.077 -9.367 15.150 1.00 88.62 99 PHE A C 1
ATOM 807 O O . PHE A 1 99 ? -6.741 -8.338 14.582 1.00 88.62 99 PHE A O 1
ATOM 814 N N . ASP A 1 100 ? -6.452 -10.527 14.952 1.00 89.81 100 ASP A N 1
ATOM 815 C CA . ASP A 1 100 ? -5.291 -10.687 14.074 1.00 89.81 100 ASP A CA 1
ATOM 816 C C . ASP A 1 100 ? -5.663 -10.395 12.616 1.00 89.81 100 ASP A C 1
ATOM 818 O O . ASP A 1 100 ? -4.974 -9.638 11.938 1.00 89.81 100 ASP A O 1
ATOM 822 N N . ALA A 1 101 ? -6.796 -10.928 12.140 1.00 89.06 101 ALA A N 1
ATOM 823 C CA . ALA A 1 101 ? -7.302 -10.624 10.801 1.00 89.06 101 ALA A CA 1
ATOM 824 C C . ALA A 1 101 ? -7.609 -9.127 10.628 1.00 89.06 101 ALA A C 1
ATOM 826 O O . ALA A 1 101 ? -7.304 -8.541 9.590 1.00 89.06 101 ALA A O 1
ATOM 827 N N . PHE A 1 102 ? -8.193 -8.507 11.655 1.00 89.62 102 PHE A N 1
ATOM 828 C CA . PHE A 1 102 ? -8.449 -7.075 11.688 1.00 89.62 102 PHE A CA 1
ATOM 829 C C . PHE A 1 102 ? -7.153 -6.256 11.623 1.00 89.62 102 PHE A C 1
ATOM 831 O O . PHE A 1 102 ? -7.034 -5.371 10.777 1.00 89.62 102 PHE A O 1
ATOM 838 N N . GLN A 1 103 ? -6.182 -6.572 12.480 1.00 89.31 103 GLN A N 1
ATOM 839 C CA . GLN A 1 103 ? -4.900 -5.880 12.538 1.00 89.31 103 GLN A CA 1
ATOM 840 C C . GLN A 1 103 ? -4.152 -6.011 11.211 1.00 89.31 103 GLN A C 1
ATOM 842 O O . GLN A 1 103 ? -3.644 -5.020 10.703 1.00 89.31 103 GLN A O 1
ATOM 847 N N . ALA A 1 104 ? -4.165 -7.191 10.595 1.00 89.50 104 ALA A N 1
ATOM 848 C CA . ALA A 1 104 ? -3.497 -7.384 9.321 1.00 89.50 104 ALA A CA 1
ATOM 849 C C . ALA A 1 104 ? -4.160 -6.615 8.163 1.00 89.50 104 ALA A C 1
ATOM 851 O O . ALA A 1 104 ? -3.464 -6.056 7.318 1.00 89.50 104 ALA A O 1
ATOM 852 N N . GLU A 1 105 ? -5.496 -6.525 8.118 1.00 89.69 105 GLU A N 1
ATOM 853 C CA . GLU A 1 105 ? -6.180 -5.686 7.120 1.00 89.69 105 GLU A CA 1
ATOM 854 C C . GLU A 1 105 ? -5.906 -4.192 7.355 1.00 89.69 105 GLU A C 1
ATOM 856 O O . GLU A 1 105 ? -5.784 -3.434 6.384 1.00 89.69 105 GLU A O 1
ATOM 861 N N . LEU A 1 106 ? -5.778 -3.761 8.617 1.00 89.62 106 LEU A N 1
ATOM 862 C CA . LEU A 1 106 ? -5.349 -2.401 8.943 1.00 89.62 106 LEU A CA 1
ATOM 863 C C . LEU A 1 106 ? -3.928 -2.123 8.477 1.00 89.62 106 LEU A C 1
ATOM 865 O O . LEU A 1 106 ? -3.721 -1.106 7.817 1.00 89.62 106 LEU A O 1
ATOM 869 N N . ASP A 1 107 ? -2.984 -3.008 8.784 1.00 90.00 107 ASP A N 1
ATOM 870 C CA . ASP A 1 107 ? -1.583 -2.858 8.397 1.00 90.00 107 ASP A CA 1
ATOM 871 C C . ASP A 1 107 ? -1.465 -2.807 6.869 1.00 90.00 107 ASP A C 1
ATOM 873 O O . ASP A 1 107 ? -0.871 -1.883 6.318 1.00 90.00 107 ASP A O 1
ATOM 877 N N . ASP A 1 108 ? -2.144 -3.711 6.159 1.00 90.38 108 ASP A N 1
ATOM 878 C CA . ASP A 1 108 ? -2.182 -3.711 4.697 1.00 90.38 108 ASP A CA 1
ATOM 879 C C . ASP A 1 108 ? -2.806 -2.423 4.122 1.00 90.38 108 ASP A C 1
ATOM 881 O O . ASP A 1 108 ? -2.332 -1.888 3.116 1.00 90.38 108 ASP A O 1
ATOM 885 N N . THR A 1 109 ? -3.872 -1.909 4.746 1.00 90.12 109 THR A N 1
ATOM 886 C CA . THR A 1 109 ? -4.509 -0.647 4.338 1.00 90.12 109 THR A CA 1
ATOM 887 C C . THR A 1 109 ? -3.573 0.533 4.559 1.00 90.12 109 THR A C 1
ATOM 889 O O . THR A 1 109 ? -3.452 1.398 3.692 1.00 90.12 109 THR A O 1
ATOM 892 N N . TYR A 1 110 ? -2.924 0.586 5.717 1.00 91.00 110 TYR A N 1
ATOM 893 C CA . TYR A 1 110 ? -2.017 1.659 6.086 1.00 91.00 110 TYR A CA 1
ATOM 894 C C . TYR A 1 110 ? -0.789 1.685 5.173 1.00 91.00 110 TYR A C 1
ATOM 896 O O . TYR A 1 110 ? -0.446 2.745 4.651 1.00 91.00 110 TYR A O 1
ATOM 904 N N . SER A 1 111 ? -0.204 0.526 4.876 1.00 92.19 111 SER A N 1
ATOM 905 C CA . SER A 1 111 ? 0.905 0.411 3.932 1.00 92.19 111 SER A CA 1
ATOM 906 C C . SER A 1 111 ? 0.531 0.820 2.505 1.00 92.19 111 SER A C 1
ATOM 908 O O . SER A 1 111 ? 1.311 1.517 1.856 1.00 92.19 111 SER A O 1
ATOM 910 N N . ASP A 1 112 ? -0.668 0.474 2.011 1.00 92.94 112 ASP A N 1
ATOM 911 C CA . ASP A 1 112 ? -1.138 0.957 0.699 1.00 92.94 112 ASP A CA 1
ATOM 912 C C . ASP A 1 112 ? -1.301 2.478 0.692 1.00 92.94 112 ASP A C 1
ATOM 914 O O . ASP A 1 112 ? -0.861 3.154 -0.234 1.00 92.94 112 ASP A O 1
ATOM 918 N N . LEU A 1 113 ? -1.866 3.060 1.746 1.00 93.88 113 LEU A N 1
ATOM 919 C CA . LEU A 1 113 ? -1.985 4.515 1.842 1.00 93.88 113 LEU A CA 1
ATOM 920 C C . LEU A 1 113 ? -0.622 5.206 1.904 1.00 93.88 113 LEU A C 1
ATOM 922 O O . LEU A 1 113 ? -0.428 6.226 1.244 1.00 93.88 113 LEU A O 1
ATOM 926 N N . ASN A 1 114 ? 0.323 4.634 2.647 1.00 95.31 114 ASN A N 1
ATOM 927 C CA . ASN A 1 114 ? 1.694 5.115 2.732 1.00 95.31 114 ASN A CA 1
ATOM 928 C C . ASN A 1 114 ? 2.383 5.092 1.366 1.00 95.31 114 ASN A C 1
ATOM 930 O O . ASN A 1 114 ? 2.871 6.135 0.933 1.00 95.31 114 ASN A O 1
ATOM 934 N N . LEU A 1 115 ? 2.329 3.968 0.640 1.00 95.50 115 LEU A N 1
ATOM 935 C CA . LEU A 1 115 ? 2.928 3.811 -0.694 1.00 95.50 115 LEU A CA 1
ATOM 936 C C . LEU A 1 115 ? 2.456 4.882 -1.686 1.00 95.50 115 LEU A C 1
ATOM 938 O O . LEU A 1 115 ? 3.185 5.271 -2.593 1.00 95.50 115 LEU A O 1
ATOM 942 N N . HIS A 1 116 ? 1.233 5.377 -1.518 1.00 94.75 116 HIS A N 1
ATOM 943 C CA . HIS A 1 116 ? 0.639 6.384 -2.398 1.00 94.75 116 HIS A CA 1
ATOM 944 C C . HIS A 1 116 ? 0.572 7.776 -1.782 1.00 94.75 116 HIS A C 1
ATOM 946 O O . HIS A 1 116 ? -0.065 8.673 -2.337 1.00 94.75 116 HIS A O 1
ATOM 952 N N . SER A 1 117 ? 1.237 7.972 -0.649 1.00 94.25 117 SER A N 1
ATOM 953 C CA . SER A 1 117 ? 1.298 9.261 0.014 1.00 94.25 117 SER A CA 1
ATOM 954 C C . SER A 1 117 ? 2.047 10.282 -0.840 1.00 94.25 117 SER A C 1
ATOM 956 O O . SER A 1 117 ? 3.034 9.979 -1.517 1.00 94.25 117 SER A O 1
ATOM 958 N N . GLY A 1 118 ? 1.600 11.537 -0.782 1.00 91.38 118 GLY A N 1
ATOM 959 C CA . GLY A 1 118 ? 2.338 12.680 -1.323 1.00 91.38 118 GLY A CA 1
ATOM 960 C C . GLY A 1 118 ? 3.587 13.035 -0.506 1.00 91.38 118 GLY A C 1
ATOM 961 O O . GLY A 1 118 ? 4.434 13.787 -0.980 1.00 91.38 118 GLY A O 1
ATOM 962 N N . VAL A 1 119 ? 3.711 12.507 0.715 1.00 91.69 119 VAL A N 1
ATOM 963 C CA . VAL A 1 119 ? 4.837 12.763 1.618 1.00 91.69 119 VAL A CA 1
ATOM 964 C C . VAL A 1 119 ? 5.924 11.718 1.387 1.00 91.69 119 VAL A C 1
ATOM 966 O O . VAL A 1 119 ? 5.677 10.525 1.543 1.00 91.69 119 VAL A O 1
ATOM 969 N N . TYR A 1 120 ? 7.139 12.173 1.072 1.00 93.00 120 TYR A N 1
ATOM 970 C CA . TYR A 1 120 ? 8.271 11.304 0.729 1.00 93.00 120 TYR A CA 1
ATOM 971 C C . TYR A 1 120 ? 8.554 10.221 1.783 1.00 93.00 120 TYR A C 1
ATOM 973 O O . TYR A 1 120 ? 8.657 9.052 1.433 1.00 93.00 120 TYR A O 1
ATOM 981 N N . SER A 1 121 ? 8.630 10.580 3.071 1.00 93.75 121 SER A N 1
ATOM 982 C CA . SER A 1 121 ? 8.937 9.614 4.140 1.00 93.75 121 SER A CA 1
ATOM 983 C C . SER A 1 121 ? 7.885 8.509 4.257 1.00 93.75 121 SER A C 1
ATOM 985 O O . SER A 1 121 ? 8.231 7.338 4.340 1.00 93.75 121 SER A O 1
ATOM 987 N N . ARG A 1 122 ? 6.600 8.871 4.173 1.00 94.00 122 ARG A N 1
ATOM 988 C CA . ARG A 1 122 ? 5.478 7.919 4.183 1.00 94.00 122 ARG A CA 1
ATOM 989 C C . ARG A 1 122 ? 5.515 6.997 2.968 1.00 94.00 122 ARG A C 1
ATOM 991 O O . ARG A 1 122 ? 5.296 5.798 3.090 1.00 94.00 122 ARG A O 1
ATOM 998 N N . ARG A 1 123 ? 5.831 7.552 1.796 1.00 95.44 123 ARG A N 1
ATOM 999 C CA . ARG A 1 123 ? 5.992 6.777 0.563 1.00 95.44 123 ARG A CA 1
ATOM 1000 C C . ARG A 1 123 ? 7.130 5.775 0.662 1.00 95.44 123 ARG A C 1
ATOM 1002 O O . ARG A 1 123 ? 6.942 4.629 0.270 1.00 95.44 123 ARG A O 1
ATOM 1009 N N . ALA A 1 124 ? 8.267 6.195 1.207 1.00 96.25 124 ALA A N 1
ATOM 1010 C CA . ALA A 1 124 ? 9.410 5.323 1.433 1.00 96.25 124 ALA A CA 1
ATOM 1011 C C . ALA A 1 124 ? 9.052 4.152 2.367 1.00 96.25 124 ALA A C 1
ATOM 1013 O O . ALA A 1 124 ? 9.367 3.015 2.038 1.00 96.25 124 ALA A O 1
ATOM 1014 N N . GLU A 1 125 ? 8.317 4.399 3.460 1.00 95.25 125 GLU A N 1
ATOM 1015 C CA . GLU A 1 125 ? 7.819 3.335 4.353 1.00 95.25 125 GLU A CA 1
ATOM 1016 C C . GLU A 1 125 ? 6.913 2.331 3.619 1.00 95.25 125 GLU A C 1
ATOM 1018 O O . GLU A 1 125 ? 7.085 1.121 3.746 1.00 95.25 125 GLU A O 1
ATOM 1023 N N . GLY A 1 126 ? 5.958 2.814 2.816 1.00 95.31 126 GLY A N 1
ATOM 1024 C CA . GLY A 1 126 ? 5.073 1.930 2.049 1.00 95.31 126 GLY A CA 1
ATOM 1025 C C . GLY A 1 126 ? 5.788 1.160 0.932 1.00 95.31 126 GLY A C 1
ATOM 1026 O O . GLY A 1 126 ? 5.391 0.046 0.591 1.00 95.31 126 GLY A O 1
ATOM 1027 N N . LEU A 1 127 ? 6.843 1.741 0.357 1.00 96.00 127 LEU A N 1
ATOM 1028 C CA . LEU A 1 127 ? 7.671 1.105 -0.665 1.00 96.00 127 LEU A CA 1
ATOM 1029 C C . LEU A 1 127 ? 8.562 0.007 -0.080 1.00 96.00 127 LEU A C 1
ATOM 1031 O O . LEU A 1 127 ? 8.649 -1.065 -0.676 1.00 96.00 127 LEU A O 1
ATOM 1035 N N . ASP A 1 128 ? 9.160 0.237 1.088 1.00 95.62 128 ASP A N 1
ATOM 1036 C CA . ASP A 1 128 ? 9.926 -0.782 1.814 1.00 95.62 128 ASP A CA 1
ATOM 1037 C C . ASP A 1 128 ? 9.060 -2.015 2.125 1.00 95.62 128 ASP A C 1
ATOM 1039 O O . ASP A 1 128 ? 9.453 -3.152 1.845 1.00 95.62 128 ASP A O 1
ATOM 1043 N N . ASP A 1 129 ? 7.826 -1.794 2.590 1.00 94.81 129 ASP A N 1
ATOM 1044 C CA . ASP A 1 129 ? 6.868 -2.875 2.840 1.00 94.81 129 ASP A CA 1
ATOM 1045 C C . ASP A 1 129 ? 6.470 -3.604 1.541 1.00 94.81 129 ASP A C 1
ATOM 1047 O O . ASP A 1 129 ? 6.450 -4.837 1.486 1.00 94.81 129 ASP A O 1
ATOM 1051 N N . LEU A 1 130 ? 6.225 -2.872 0.446 1.00 94.62 130 LEU A N 1
ATOM 1052 C CA . LEU A 1 130 ? 5.951 -3.472 -0.863 1.00 94.62 130 LEU A CA 1
ATOM 1053 C C . LEU A 1 130 ? 7.101 -4.380 -1.327 1.00 94.62 130 LEU A C 1
ATOM 1055 O O . LEU A 1 130 ? 6.852 -5.523 -1.721 1.00 94.62 130 LEU A O 1
ATOM 1059 N N . LEU A 1 131 ? 8.339 -3.882 -1.314 1.00 94.25 131 LEU A N 1
ATOM 1060 C CA . LEU A 1 131 ? 9.511 -4.628 -1.779 1.00 94.25 131 LEU A CA 1
ATOM 1061 C C . LEU A 1 131 ? 9.764 -5.856 -0.898 1.00 94.25 131 LEU A C 1
ATOM 1063 O O . LEU A 1 131 ? 10.013 -6.947 -1.420 1.00 94.25 131 LEU A O 1
ATOM 1067 N N . SER A 1 132 ? 9.597 -5.710 0.417 1.00 93.81 132 SER A N 1
ATOM 1068 C CA . SER A 1 132 ? 9.690 -6.810 1.378 1.00 93.81 132 SER A CA 1
ATOM 1069 C C . SER A 1 132 ? 8.677 -7.923 1.091 1.00 93.81 132 SER A C 1
ATOM 1071 O O . SER A 1 132 ? 9.026 -9.103 1.135 1.00 93.81 132 SER A O 1
ATOM 1073 N N . ARG A 1 133 ? 7.434 -7.572 0.735 1.00 92.69 133 ARG A N 1
ATOM 1074 C CA . ARG A 1 133 ? 6.361 -8.540 0.438 1.00 92.69 133 ARG A CA 1
ATOM 1075 C C . ARG A 1 133 ? 6.467 -9.190 -0.936 1.00 92.69 133 ARG A C 1
ATOM 1077 O O . ARG A 1 133 ? 6.072 -10.345 -1.085 1.00 92.69 133 ARG A O 1
ATOM 1084 N N . LEU A 1 134 ? 6.941 -8.464 -1.950 1.00 92.25 134 LEU A N 1
ATOM 1085 C CA . LEU A 1 134 ? 7.145 -9.029 -3.289 1.00 92.25 134 LEU A CA 1
ATOM 1086 C C . LEU A 1 134 ? 8.295 -10.037 -3.300 1.00 92.25 134 LEU A C 1
ATOM 1088 O O . LEU A 1 134 ? 8.237 -11.029 -4.031 1.00 92.25 134 LEU A O 1
ATOM 1092 N N . GLY A 1 135 ? 9.320 -9.791 -2.482 1.00 90.19 135 GLY A N 1
ATOM 1093 C CA . GLY A 1 135 ? 10.543 -10.574 -2.494 1.00 90.19 135 GLY A CA 1
ATOM 1094 C C . GLY A 1 135 ? 11.288 -10.459 -3.826 1.00 90.19 135 GLY A C 1
ATOM 1095 O O . GLY A 1 135 ? 10.987 -9.628 -4.685 1.00 90.19 135 GLY A O 1
ATOM 1096 N N . LYS A 1 136 ? 12.293 -11.319 -3.998 1.00 92.44 136 LYS A N 1
ATOM 1097 C CA . LYS A 1 136 ? 13.139 -11.328 -5.195 1.00 92.44 136 LYS A CA 1
ATOM 1098 C C . LYS A 1 136 ? 12.615 -12.321 -6.223 1.00 92.44 136 LYS A C 1
ATOM 1100 O O . LYS A 1 136 ? 12.132 -13.401 -5.891 1.00 92.44 136 LYS A O 1
ATOM 1105 N N . THR A 1 137 ? 12.743 -11.952 -7.488 1.00 93.94 137 THR A N 1
ATOM 1106 C CA . THR A 1 137 ? 12.477 -12.812 -8.636 1.00 93.94 137 THR A CA 1
ATOM 1107 C C . THR A 1 137 ? 13.788 -13.407 -9.126 1.00 93.94 137 THR A C 1
ATOM 1109 O O . THR A 1 137 ? 14.708 -12.682 -9.486 1.00 93.94 137 THR A O 1
ATOM 1112 N N . GLU A 1 138 ? 13.860 -14.733 -9.177 1.00 92.69 138 GLU A N 1
ATOM 1113 C CA . GLU A 1 138 ? 15.022 -15.429 -9.727 1.00 92.69 138 GLU A CA 1
ATOM 1114 C C . GLU A 1 138 ? 15.111 -15.244 -11.247 1.00 92.69 138 GLU A C 1
ATOM 1116 O O . GLU A 1 138 ? 14.132 -15.468 -11.968 1.00 92.69 138 GLU A O 1
ATOM 1121 N N . LEU A 1 139 ? 16.300 -14.906 -11.754 1.00 92.12 139 LEU A N 1
ATOM 1122 C CA . LEU A 1 139 ? 16.540 -14.725 -13.191 1.00 92.12 139 LEU A CA 1
ATOM 1123 C C . LEU A 1 139 ? 16.191 -15.985 -14.001 1.00 92.12 139 LEU A C 1
ATOM 1125 O O . LEU A 1 139 ? 15.604 -15.897 -15.078 1.00 92.12 139 LEU A O 1
ATOM 1129 N N . SER A 1 140 ? 16.480 -17.169 -13.455 1.00 90.75 140 SER A N 1
ATOM 1130 C CA . SER A 1 140 ? 16.150 -18.457 -14.079 1.00 90.75 140 SER A CA 1
ATOM 1131 C C . SER A 1 140 ? 14.653 -18.604 -14.378 1.00 90.75 140 SER A C 1
ATOM 1133 O O . SER A 1 140 ? 14.278 -19.129 -15.428 1.00 90.75 140 SER A O 1
ATOM 1135 N N . LYS A 1 141 ? 13.790 -18.078 -13.498 1.00 90.25 141 LYS A N 1
ATOM 1136 C CA . LYS A 1 141 ? 12.337 -18.068 -13.693 1.00 90.25 141 LYS A CA 1
ATOM 1137 C C . LYS A 1 141 ? 11.951 -17.189 -14.881 1.00 90.25 141 LYS A C 1
ATOM 1139 O O . LYS A 1 141 ? 11.156 -17.624 -15.710 1.00 90.25 141 LYS A O 1
ATOM 1144 N N . LEU A 1 142 ? 12.541 -16.000 -15.003 1.00 90.12 142 LEU A N 1
ATOM 1145 C CA . LEU A 1 142 ? 12.261 -15.086 -16.115 1.00 90.12 142 LEU A CA 1
ATOM 1146 C C . LEU A 1 142 ? 12.705 -15.663 -17.461 1.00 90.12 142 LEU A C 1
ATOM 1148 O O . LEU A 1 142 ? 11.950 -15.597 -18.427 1.00 90.12 142 LEU A O 1
ATOM 1152 N N . ILE A 1 143 ? 13.883 -16.292 -17.508 1.00 89.06 143 ILE A N 1
ATOM 1153 C CA . ILE A 1 143 ? 14.379 -16.970 -18.714 1.00 89.06 143 ILE A CA 1
ATOM 1154 C C . ILE A 1 143 ? 13.415 -18.090 -19.126 1.00 89.06 143 ILE A C 1
ATOM 1156 O O . ILE A 1 143 ? 13.041 -18.174 -20.291 1.00 89.06 143 ILE A O 1
ATOM 1160 N N . SER A 1 144 ? 12.937 -18.902 -18.174 1.00 86.12 144 SER A N 1
ATOM 1161 C CA . SER A 1 144 ? 11.993 -19.993 -18.470 1.00 86.12 144 SER A CA 1
ATOM 1162 C C . SER A 1 144 ? 10.635 -19.525 -19.014 1.00 86.12 144 SER A C 1
ATOM 1164 O O . SER A 1 144 ? 9.965 -20.274 -19.720 1.00 86.12 144 SER A O 1
ATOM 1166 N N . MET A 1 145 ? 10.228 -18.293 -18.689 1.00 80.31 145 MET A N 1
ATOM 1167 C CA . MET A 1 145 ? 8.962 -17.686 -19.115 1.00 80.31 145 MET A CA 1
ATOM 1168 C C . MET A 1 145 ? 9.083 -16.906 -20.433 1.00 80.31 145 MET A C 1
ATOM 1170 O O . MET A 1 145 ? 8.062 -16.547 -21.030 1.00 80.31 145 MET A O 1
ATOM 1174 N N . ASN A 1 146 ? 10.303 -16.620 -20.898 1.00 77.62 146 ASN A N 1
ATOM 1175 C CA . ASN A 1 146 ? 10.510 -15.872 -22.129 1.00 77.62 146 ASN A CA 1
ATOM 1176 C C . ASN A 1 146 ? 10.174 -16.751 -23.346 1.00 77.62 146 ASN A C 1
ATOM 1178 O O . ASN A 1 146 ? 10.824 -17.754 -23.621 1.00 77.62 146 ASN A O 1
ATOM 1182 N N . THR A 1 147 ? 9.132 -16.367 -24.083 1.00 66.19 147 THR A N 1
ATOM 1183 C CA . THR A 1 147 ? 8.662 -17.080 -25.285 1.00 66.19 147 THR A CA 1
ATOM 1184 C C . THR A 1 147 ? 9.295 -16.548 -26.574 1.00 66.19 147 THR A C 1
ATOM 1186 O O . THR A 1 147 ? 9.131 -17.156 -27.631 1.00 66.19 147 THR A O 1
ATOM 1189 N N . ASN A 1 148 ? 10.058 -15.451 -26.497 1.00 58.53 148 ASN A N 1
ATOM 1190 C CA . ASN A 1 148 ? 10.644 -14.751 -27.644 1.00 58.53 148 ASN A CA 1
ATOM 1191 C C . ASN A 1 148 ? 12.015 -15.316 -28.072 1.00 58.53 148 ASN A C 1
ATOM 1193 O O . ASN A 1 148 ? 12.926 -14.568 -28.409 1.00 58.53 148 ASN A O 1
ATOM 1197 N N . GLY A 1 149 ? 12.145 -16.644 -28.104 1.00 57.53 149 GLY A N 1
ATOM 1198 C CA . GLY A 1 149 ? 13.390 -17.337 -28.443 1.00 57.53 149 GLY A CA 1
ATOM 1199 C C . GLY A 1 149 ? 14.251 -17.608 -27.209 1.00 57.53 149 GLY A C 1
ATOM 1200 O O . GLY A 1 149 ? 14.430 -16.747 -26.356 1.00 57.53 149 GLY A O 1
ATOM 1201 N N . ALA A 1 150 ? 14.771 -18.832 -27.111 1.00 58.69 150 ALA A N 1
ATOM 1202 C CA . ALA A 1 150 ? 15.435 -19.358 -25.915 1.00 58.69 150 ALA A CA 1
ATOM 1203 C C . ALA A 1 150 ? 16.767 -18.665 -25.541 1.00 58.69 150 ALA A C 1
ATOM 1205 O O . ALA A 1 150 ? 17.337 -19.001 -24.507 1.00 58.69 150 ALA A O 1
ATOM 1206 N N . ASP A 1 151 ? 17.234 -17.702 -26.346 1.00 65.25 151 ASP A N 1
ATOM 1207 C CA . ASP A 1 151 ? 18.577 -17.116 -26.247 1.00 65.25 151 ASP A CA 1
ATOM 1208 C C . ASP A 1 151 ? 18.604 -15.627 -25.835 1.00 65.25 151 ASP A C 1
ATOM 1210 O O . ASP A 1 151 ? 19.688 -15.094 -25.604 1.00 65.25 151 ASP A O 1
ATOM 1214 N N . GLU A 1 152 ? 17.463 -14.927 -25.723 1.00 79.75 152 GLU A N 1
ATOM 1215 C CA . GLU A 1 152 ? 17.464 -13.509 -25.311 1.00 79.75 152 GLU A CA 1
ATOM 1216 C C . GLU A 1 152 ? 17.342 -13.370 -23.783 1.00 79.75 152 GLU A C 1
ATOM 1218 O O . GLU A 1 152 ? 16.351 -13.794 -23.174 1.00 79.75 152 GLU A O 1
ATOM 1223 N N . ILE A 1 153 ? 18.356 -12.754 -23.163 1.00 84.88 153 ILE A N 1
ATOM 1224 C CA . ILE A 1 153 ? 18.385 -12.473 -21.724 1.00 84.88 153 ILE A CA 1
ATOM 1225 C C . ILE A 1 153 ? 17.371 -11.356 -21.417 1.00 84.88 153 ILE A C 1
ATOM 1227 O O . ILE A 1 153 ? 17.419 -10.294 -22.044 1.00 84.88 153 ILE A O 1
ATOM 1231 N N . PRO A 1 154 ? 16.451 -11.543 -20.449 1.00 92.00 154 PRO A N 1
ATOM 1232 C CA . PRO A 1 154 ? 15.538 -10.480 -20.049 1.00 92.00 154 PRO A CA 1
ATOM 1233 C C . PRO A 1 154 ? 16.304 -9.251 -19.534 1.00 92.00 154 PRO A C 1
ATOM 1235 O O . PRO A 1 154 ? 17.372 -9.365 -18.930 1.00 92.00 154 PRO A O 1
ATOM 1238 N N . LYS A 1 155 ? 15.738 -8.064 -19.749 1.00 94.50 155 LYS A N 1
ATOM 1239 C CA . LYS A 1 155 ? 16.361 -6.781 -19.397 1.00 94.50 155 LYS A CA 1
ATOM 1240 C C . LYS A 1 155 ? 15.434 -5.902 -18.574 1.00 94.50 155 LYS A C 1
ATOM 1242 O O . LYS A 1 155 ? 14.212 -5.963 -18.721 1.00 94.50 155 LYS A O 1
ATOM 1247 N N . CYS A 1 156 ? 16.022 -5.051 -17.745 1.00 97.12 156 CYS A N 1
ATOM 1248 C CA . CYS A 1 156 ? 15.301 -4.015 -17.020 1.00 97.12 156 CYS A CA 1
ATOM 1249 C C . CYS A 1 156 ? 14.909 -2.891 -17.979 1.00 97.12 156 CYS A C 1
ATOM 1251 O O . CYS A 1 156 ? 15.763 -2.315 -18.643 1.00 97.12 156 CYS A O 1
ATOM 1253 N N . THR A 1 157 ? 13.630 -2.526 -18.044 1.00 94.62 157 THR A N 1
ATOM 1254 C CA . THR A 1 157 ? 13.166 -1.482 -18.977 1.00 94.62 157 THR A CA 1
ATOM 1255 C C . THR A 1 157 ? 13.416 -0.055 -18.483 1.00 94.62 157 THR A C 1
ATOM 1257 O O . THR A 1 157 ? 13.152 0.888 -19.220 1.00 94.62 157 THR A O 1
ATOM 1260 N N . ILE A 1 158 ? 13.895 0.117 -17.244 1.00 96.81 158 ILE A N 1
ATOM 1261 C CA . ILE A 1 158 ? 14.267 1.429 -16.690 1.00 96.81 158 ILE A CA 1
ATOM 1262 C C . ILE A 1 158 ? 15.693 1.789 -17.119 1.00 96.81 158 ILE A C 1
ATOM 1264 O O . ILE A 1 158 ? 15.912 2.837 -17.720 1.00 96.81 158 ILE A O 1
ATOM 1268 N N . CYS A 1 159 ? 16.662 0.908 -16.850 1.00 97.50 159 CYS A N 1
ATOM 1269 C CA . CYS A 1 159 ? 18.076 1.146 -17.163 1.00 97.50 159 CYS A CA 1
ATOM 1270 C C . CYS A 1 159 ? 18.540 0.507 -18.481 1.00 97.50 159 CYS A C 1
ATOM 1272 O O . CYS A 1 159 ? 19.662 0.755 -18.913 1.00 97.50 159 CYS A O 1
ATOM 1274 N N . TRP A 1 160 ? 17.688 -0.300 -19.123 1.00 95.31 160 TRP A N 1
ATOM 1275 C CA . TRP A 1 160 ? 17.946 -1.014 -20.382 1.00 95.31 160 TRP A CA 1
ATOM 1276 C C . TRP A 1 160 ? 19.058 -2.071 -20.322 1.00 95.31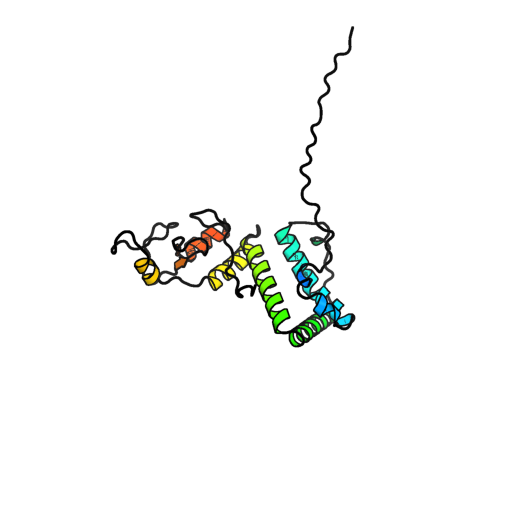 160 TRP A C 1
ATOM 1278 O O . TRP A 1 160 ? 19.419 -2.626 -21.359 1.00 95.31 160 TRP A O 1
ATOM 1288 N N . ALA A 1 161 ? 19.568 -2.388 -19.130 1.00 96.50 161 ALA A N 1
ATOM 1289 C CA . ALA A 1 161 ? 20.578 -3.420 -18.925 1.00 96.50 161 ALA A CA 1
ATOM 1290 C C . ALA A 1 161 ? 19.954 -4.821 -18.821 1.00 96.50 161 ALA A C 1
ATOM 1292 O O . ALA A 1 161 ? 18.900 -5.004 -18.201 1.00 96.50 161 ALA A O 1
ATOM 1293 N N . GLU A 1 162 ? 20.628 -5.804 -19.418 1.00 95.81 162 GLU A N 1
ATOM 1294 C CA . GLU A 1 162 ? 20.357 -7.229 -19.212 1.00 95.81 162 GLU A CA 1
ATOM 1295 C C . GLU A 1 162 ? 20.574 -7.613 -17.747 1.00 95.81 162 GLU A C 1
ATOM 1297 O O . GLU A 1 162 ? 21.423 -7.037 -17.061 1.00 95.81 162 GLU A O 1
ATOM 1302 N N . TYR A 1 163 ? 19.814 -8.593 -17.267 1.00 95.88 163 TYR A N 1
ATOM 1303 C CA . TYR A 1 163 ? 19.991 -9.090 -15.909 1.00 95.88 163 TYR A CA 1
ATOM 1304 C C . TYR A 1 163 ? 21.178 -10.037 -15.778 1.00 95.88 163 TYR A C 1
ATOM 1306 O O . TYR A 1 163 ? 21.402 -10.923 -16.605 1.00 95.88 163 TYR A O 1
ATOM 1314 N N . LEU A 1 164 ? 21.872 -9.913 -14.653 1.00 94.44 164 LEU A N 1
ATOM 1315 C CA . LEU A 1 164 ? 22.923 -10.820 -14.215 1.00 94.44 164 LEU A CA 1
ATOM 1316 C C . LEU A 1 164 ? 22.421 -11.736 -13.091 1.00 94.44 164 LEU A C 1
ATOM 1318 O O . LEU A 1 164 ? 21.469 -11.426 -12.382 1.00 94.44 164 LEU A O 1
ATOM 1322 N N . HIS A 1 165 ? 23.098 -12.868 -12.878 1.00 88.81 165 HIS A N 1
ATOM 1323 C CA . HIS A 1 165 ? 22.707 -13.857 -11.858 1.00 88.81 165 HIS A CA 1
ATOM 1324 C C . HIS A 1 165 ? 22.680 -13.303 -10.421 1.00 88.81 165 HIS A C 1
ATOM 1326 O O . HIS A 1 165 ? 21.983 -13.852 -9.575 1.00 88.81 165 HIS A O 1
ATOM 1332 N N . ALA A 1 166 ? 23.451 -12.251 -10.134 1.00 91.88 166 ALA A N 1
ATOM 1333 C CA . ALA A 1 166 ? 23.517 -11.627 -8.813 1.00 91.88 166 ALA A CA 1
ATOM 1334 C C . ALA A 1 166 ? 22.547 -10.442 -8.648 1.00 91.88 166 ALA A C 1
ATOM 1336 O O . ALA A 1 166 ? 22.493 -9.844 -7.570 1.00 91.88 166 ALA A O 1
ATOM 1337 N N . ASP A 1 167 ? 21.802 -10.086 -9.697 1.00 95.62 167 ASP A N 1
ATOM 1338 C CA . ASP A 1 167 ? 20.910 -8.938 -9.658 1.00 95.62 167 ASP A CA 1
ATOM 1339 C C . ASP A 1 167 ? 19.700 -9.210 -8.768 1.00 95.62 167 ASP A C 1
ATOM 1341 O O . ASP A 1 167 ? 19.088 -10.279 -8.788 1.00 95.62 167 ASP A O 1
ATOM 1345 N N . ARG A 1 168 ? 19.312 -8.194 -7.997 1.00 96.50 168 ARG A N 1
ATOM 1346 C CA . ARG A 1 168 ? 18.037 -8.195 -7.283 1.00 96.50 168 ARG A CA 1
ATOM 1347 C C . ARG A 1 168 ? 16.961 -7.751 -8.260 1.00 96.50 168 ARG A C 1
ATOM 1349 O O . ARG A 1 168 ? 16.939 -6.587 -8.654 1.00 96.50 168 ARG A O 1
ATOM 1356 N N . ILE A 1 169 ? 16.102 -8.678 -8.663 1.00 97.19 169 ILE A N 1
ATOM 1357 C CA . ILE A 1 169 ? 15.025 -8.416 -9.615 1.00 97.19 169 ILE A CA 1
ATOM 1358 C C . ILE A 1 169 ? 13.698 -8.445 -8.867 1.00 97.19 169 ILE A C 1
ATOM 1360 O O . ILE A 1 169 ? 13.431 -9.377 -8.111 1.00 97.19 169 ILE A O 1
ATOM 1364 N N . THR A 1 170 ? 12.846 -7.461 -9.118 1.00 95.81 170 THR A N 1
ATOM 1365 C CA . THR A 1 170 ? 11.502 -7.378 -8.544 1.00 95.81 170 THR A CA 1
ATOM 1366 C C . THR A 1 170 ? 10.481 -7.391 -9.666 1.00 95.81 170 THR A C 1
ATOM 1368 O O . THR A 1 170 ? 10.586 -6.613 -10.613 1.00 95.81 170 THR A O 1
ATOM 1371 N N . THR A 1 171 ? 9.476 -8.259 -9.548 1.00 95.62 171 THR A N 1
ATOM 1372 C CA . THR A 1 171 ? 8.335 -8.310 -10.471 1.00 95.62 171 THR A CA 1
ATOM 1373 C C . THR A 1 171 ? 7.127 -7.672 -9.802 1.00 95.62 171 THR A C 1
ATOM 1375 O O . THR A 1 171 ? 6.709 -8.104 -8.729 1.00 95.62 171 THR A O 1
ATOM 1378 N N . LEU A 1 172 ? 6.552 -6.643 -10.425 1.00 95.38 172 LEU A N 1
ATOM 1379 C CA . LEU A 1 172 ? 5.356 -5.984 -9.910 1.00 95.38 172 LEU A CA 1
ATOM 1380 C C . LEU A 1 172 ? 4.106 -6.860 -10.113 1.00 95.38 172 LEU A C 1
ATOM 1382 O O . LEU A 1 172 ? 3.968 -7.526 -11.138 1.00 95.38 172 LEU A O 1
ATOM 1386 N N . PRO A 1 173 ? 3.117 -6.795 -9.202 1.00 93.12 173 PRO A N 1
ATOM 1387 C CA . PRO A 1 173 ? 1.961 -7.697 -9.212 1.00 93.12 173 PRO A CA 1
ATOM 1388 C C . PRO A 1 173 ? 0.961 -7.418 -10.344 1.00 93.12 173 PRO A C 1
ATOM 1390 O O . PRO A 1 173 ? 0.028 -8.188 -10.552 1.00 93.12 173 PRO A O 1
ATOM 1393 N N . CYS A 1 174 ? 1.120 -6.309 -11.071 1.00 94.81 174 CYS A N 1
ATOM 1394 C CA . CYS A 1 174 ? 0.223 -5.945 -12.163 1.00 94.81 174 CYS A CA 1
ATOM 1395 C C . CYS A 1 174 ? 0.403 -6.817 -13.415 1.00 94.81 174 CYS A C 1
ATOM 1397 O O . CYS A 1 174 ? -0.557 -6.960 -14.170 1.00 94.81 174 CYS A O 1
ATOM 1399 N N . HIS A 1 175 ? 1.595 -7.380 -13.650 1.00 93.00 175 HIS A N 1
ATOM 1400 C CA . HIS A 1 175 ? 1.848 -8.322 -14.741 1.00 93.00 175 HIS A CA 1
ATOM 1401 C C . HIS A 1 175 ? 3.183 -9.058 -14.537 1.00 93.00 175 HIS A C 1
ATOM 1403 O O . HIS A 1 175 ? 4.177 -8.437 -14.175 1.00 93.00 175 HIS A O 1
ATOM 1409 N N . GLU A 1 176 ? 3.255 -10.352 -14.865 1.00 91.31 176 GLU A N 1
ATOM 1410 C CA . GLU A 1 176 ? 4.477 -11.172 -14.707 1.00 91.31 176 GLU A CA 1
ATOM 1411 C C . GLU A 1 176 ? 5.679 -10.686 -15.542 1.00 91.31 176 GLU A C 1
ATOM 1413 O O . GLU A 1 176 ? 6.828 -10.929 -15.194 1.00 91.31 176 GLU A O 1
ATOM 1418 N N . LYS A 1 177 ? 5.410 -9.955 -16.631 1.00 92.19 177 LYS A N 1
ATOM 1419 C CA . LYS A 1 177 ? 6.432 -9.321 -17.488 1.00 92.19 177 LYS A CA 1
ATOM 1420 C C . LYS A 1 177 ? 6.880 -7.936 -17.002 1.00 92.19 177 LYS A C 1
ATOM 1422 O O . LYS A 1 177 ? 7.703 -7.307 -17.655 1.00 92.19 177 LYS A O 1
ATOM 1427 N N . HIS A 1 178 ? 6.315 -7.412 -15.912 1.00 95.31 178 HIS A N 1
ATOM 1428 C CA . HIS A 1 178 ? 6.716 -6.116 -15.357 1.00 95.31 178 HIS A CA 1
ATOM 1429 C C . HIS A 1 178 ? 7.766 -6.326 -14.274 1.00 95.31 178 HIS A C 1
ATOM 1431 O O . HIS A 1 178 ? 7.468 -6.271 -13.081 1.00 95.31 178 HIS A O 1
ATOM 1437 N N . HIS A 1 179 ? 8.991 -6.587 -14.717 1.00 96.19 179 HIS A N 1
ATOM 1438 C CA . HIS A 1 179 ? 10.141 -6.831 -13.861 1.00 96.19 179 HIS A CA 1
ATOM 1439 C C . HIS A 1 179 ? 11.216 -5.755 -14.049 1.00 96.19 179 HIS A C 1
ATOM 1441 O O . HIS A 1 179 ? 11.411 -5.215 -15.140 1.00 96.19 179 HIS A O 1
ATOM 1447 N N . PHE A 1 180 ? 11.924 -5.446 -12.968 1.00 97.69 180 PHE A N 1
ATOM 1448 C CA . PHE A 1 180 ? 12.905 -4.365 -12.892 1.00 97.69 180 PHE A CA 1
ATOM 1449 C C . PHE A 1 180 ? 14.025 -4.758 -11.928 1.00 97.69 180 PHE A C 1
ATOM 1451 O O . PHE A 1 180 ? 13.820 -5.616 -11.069 1.00 97.69 180 PHE A O 1
ATOM 1458 N N . HIS A 1 181 ? 15.194 -4.123 -12.024 1.00 98.19 181 HIS A N 1
ATOM 1459 C CA . HIS A 1 181 ? 16.118 -4.131 -10.885 1.00 98.19 181 HIS A CA 1
ATOM 1460 C C . HIS A 1 181 ? 15.423 -3.505 -9.677 1.00 98.19 181 HIS A C 1
ATOM 1462 O O . HIS A 1 181 ? 14.735 -2.495 -9.831 1.00 98.19 181 HIS A O 1
ATOM 1468 N N . GLU A 1 182 ? 15.620 -4.088 -8.496 1.00 97.50 182 GLU A N 1
ATOM 1469 C CA . GLU A 1 182 ? 15.011 -3.624 -7.247 1.00 97.50 182 GLU A CA 1
ATOM 1470 C C . GLU A 1 182 ? 15.326 -2.142 -7.002 1.00 97.50 182 GLU A C 1
ATOM 1472 O O . GLU A 1 182 ? 14.404 -1.359 -6.816 1.00 97.50 182 GLU A O 1
ATOM 1477 N N . SER A 1 183 ? 16.591 -1.732 -7.154 1.00 97.19 183 SER A N 1
ATOM 1478 C CA . SER A 1 183 ? 17.005 -0.329 -7.012 1.00 97.19 183 SER A CA 1
ATOM 1479 C C . SER A 1 183 ? 16.373 0.595 -8.055 1.00 97.19 183 SER A C 1
ATOM 1481 O O . SER A 1 183 ? 15.956 1.701 -7.731 1.00 97.19 183 SER A O 1
ATOM 1483 N N . CYS A 1 184 ? 16.253 0.148 -9.311 1.00 98.19 184 CYS A N 1
ATOM 1484 C CA . CYS A 1 184 ? 15.645 0.962 -10.363 1.00 98.19 184 CYS A CA 1
ATOM 1485 C C . CYS A 1 184 ? 14.159 1.217 -10.100 1.00 98.19 184 CYS A C 1
ATOM 1487 O O . CYS A 1 184 ? 13.683 2.332 -10.309 1.00 98.19 184 CYS A O 1
ATOM 1489 N N . ILE A 1 185 ? 13.410 0.190 -9.683 1.00 97.12 185 ILE A N 1
ATOM 1490 C CA . ILE A 1 185 ? 11.988 0.375 -9.381 1.00 97.12 185 ILE A CA 1
ATOM 1491 C C . ILE A 1 185 ? 11.780 1.109 -8.058 1.00 97.12 185 ILE A C 1
ATOM 1493 O O . ILE A 1 185 ? 10.816 1.859 -7.944 1.00 97.12 185 ILE A O 1
ATOM 1497 N N . GLU A 1 186 ? 12.687 0.947 -7.095 1.00 96.75 186 GLU A N 1
ATOM 1498 C CA . GLU A 1 186 ? 12.673 1.694 -5.840 1.00 96.75 186 GLU A CA 1
ATOM 1499 C C . GLU A 1 186 ? 12.801 3.203 -6.095 1.00 96.75 186 GLU A C 1
ATOM 1501 O O . GLU A 1 186 ? 11.905 3.965 -5.733 1.00 96.75 186 GLU A O 1
ATOM 1506 N N . GLU A 1 187 ? 13.846 3.630 -6.813 1.00 96.94 187 GLU A N 1
ATOM 1507 C CA . GLU A 1 187 ? 14.051 5.038 -7.182 1.00 96.94 187 GLU A CA 1
ATOM 1508 C C . GLU A 1 187 ? 12.852 5.610 -7.950 1.00 96.94 187 GLU A C 1
ATOM 1510 O O . GLU A 1 187 ? 12.367 6.697 -7.637 1.00 96.94 187 GLU A O 1
ATOM 1515 N N . TRP A 1 188 ? 12.312 4.852 -8.910 1.00 96.56 188 TRP A N 1
ATOM 1516 C CA . TRP A 1 188 ? 11.129 5.266 -9.666 1.00 96.56 188 TRP A CA 1
ATOM 1517 C C . TRP A 1 188 ? 9.903 5.468 -8.766 1.00 96.56 188 TRP A C 1
ATOM 1519 O O . TRP A 1 188 ? 9.205 6.481 -8.864 1.00 96.56 188 TRP A O 1
ATOM 1529 N N . MET A 1 189 ? 9.618 4.506 -7.885 1.00 96.25 189 MET A N 1
ATOM 1530 C CA . MET A 1 189 ? 8.411 4.518 -7.059 1.00 96.25 189 MET A CA 1
ATOM 1531 C C . MET A 1 189 ? 8.460 5.550 -5.935 1.00 96.25 189 MET A C 1
ATOM 1533 O O . MET A 1 189 ? 7.399 6.000 -5.498 1.00 96.25 189 MET A O 1
ATOM 1537 N N . LEU A 1 190 ? 9.650 5.987 -5.518 1.00 95.50 190 LEU A N 1
ATOM 1538 C CA . LEU A 1 190 ? 9.810 7.131 -4.621 1.00 95.50 190 LEU A CA 1
ATOM 1539 C C . LEU A 1 190 ? 9.321 8.439 -5.246 1.00 95.50 190 LEU A C 1
ATOM 1541 O O . LEU A 1 190 ? 8.892 9.327 -4.512 1.00 95.50 190 LEU A O 1
ATOM 1545 N N . GLU A 1 191 ? 9.308 8.563 -6.572 1.00 93.19 191 GLU A N 1
ATOM 1546 C CA . GLU A 1 191 ? 8.744 9.723 -7.264 1.00 93.19 191 GLU A CA 1
ATOM 1547 C C . GLU A 1 191 ? 7.302 9.480 -7.717 1.00 93.19 191 GLU A C 1
ATOM 1549 O O . GLU A 1 191 ? 6.435 10.327 -7.478 1.00 93.19 191 GLU A O 1
ATOM 1554 N N . GLN A 1 192 ? 7.040 8.326 -8.338 1.00 92.38 192 GLN A N 1
ATOM 1555 C CA . GLN A 1 192 ? 5.774 7.972 -8.982 1.00 92.38 192 GLN A CA 1
ATOM 1556 C C . GLN A 1 192 ? 5.346 6.541 -8.596 1.00 92.38 192 GLN A C 1
ATOM 1558 O O . GLN A 1 192 ? 5.877 5.578 -9.153 1.00 92.38 192 GLN A O 1
ATOM 1563 N N . PRO A 1 193 ? 4.343 6.345 -7.715 1.00 93.25 193 PRO A N 1
ATOM 1564 C CA . PRO A 1 193 ? 3.948 5.021 -7.212 1.00 93.25 193 PRO A CA 1
ATOM 1565 C C . PRO A 1 193 ? 3.090 4.212 -8.214 1.00 93.25 193 PRO A C 1
ATOM 1567 O O . PRO A 1 193 ? 2.136 3.515 -7.858 1.00 93.25 193 PRO A O 1
ATOM 1570 N N . PHE A 1 194 ? 3.428 4.287 -9.500 1.00 95.00 194 PHE A N 1
ATOM 1571 C CA . PHE A 1 194 ? 2.770 3.591 -10.602 1.00 95.00 194 PHE A CA 1
ATOM 1572 C C . PHE A 1 194 ? 3.777 2.723 -11.346 1.00 95.00 194 PHE A C 1
ATOM 1574 O O . PHE A 1 194 ? 4.956 3.064 -11.451 1.00 95.00 194 PHE A O 1
ATOM 1581 N N . CYS A 1 195 ? 3.306 1.615 -11.914 1.00 96.31 195 CYS A N 1
ATOM 1582 C CA . CYS A 1 195 ? 4.151 0.784 -12.763 1.00 96.31 195 CYS A CA 1
ATOM 1583 C C . CYS A 1 195 ? 4.683 1.595 -13.969 1.00 96.31 195 CYS A C 1
ATOM 1585 O O . CYS A 1 195 ? 3.862 2.156 -14.701 1.00 96.31 195 CYS A O 1
ATOM 1587 N N . PRO A 1 196 ? 6.005 1.587 -14.249 1.00 96.50 196 PRO A N 1
ATOM 1588 C CA . PRO A 1 196 ? 6.588 2.299 -15.393 1.00 96.50 196 PRO A CA 1
ATOM 1589 C C . PRO A 1 196 ? 6.034 1.872 -16.762 1.00 96.50 196 PRO A C 1
ATOM 1591 O O . PRO A 1 196 ? 6.118 2.629 -17.723 1.00 96.50 196 PRO A O 1
ATOM 1594 N N . LEU A 1 197 ? 5.493 0.652 -16.868 1.00 96.06 197 LEU A N 1
ATOM 1595 C CA . LEU A 1 197 ? 5.077 0.055 -18.142 1.00 96.06 197 LEU A CA 1
ATOM 1596 C C . LEU A 1 197 ? 3.585 0.217 -18.439 1.00 96.06 197 LEU A C 1
ATOM 1598 O O . LEU A 1 197 ? 3.213 0.444 -19.585 1.00 96.06 197 LEU A O 1
ATOM 1602 N N . CYS A 1 198 ? 2.721 0.091 -17.429 1.00 96.44 198 CYS A N 1
ATOM 1603 C CA . CYS A 1 198 ? 1.268 0.134 -17.629 1.00 96.44 198 CYS A CA 1
ATOM 1604 C C . CYS A 1 198 ? 0.557 1.255 -16.877 1.00 96.44 198 CYS A C 1
ATOM 1606 O O . CYS A 1 198 ? -0.659 1.371 -17.000 1.00 96.44 198 CYS A O 1
ATOM 1608 N N . LEU A 1 199 ? 1.283 2.050 -16.084 1.00 94.56 199 LEU A N 1
ATOM 1609 C CA . LEU A 1 199 ? 0.747 3.155 -15.281 1.00 94.56 199 LEU A CA 1
ATOM 1610 C C . LEU A 1 199 ? -0.322 2.737 -14.256 1.00 94.56 199 LEU A C 1
ATOM 1612 O O . LEU A 1 199 ? -0.942 3.584 -13.615 1.00 94.56 199 LEU A O 1
ATOM 1616 N N . ASN A 1 200 ? -0.522 1.431 -14.050 1.00 94.69 200 ASN A N 1
ATOM 1617 C CA . ASN A 1 200 ? -1.417 0.940 -13.016 1.00 94.69 200 ASN A CA 1
ATOM 1618 C C . ASN A 1 200 ? -0.864 1.303 -11.638 1.00 94.69 200 ASN A C 1
ATOM 1620 O O . ASN A 1 200 ? 0.329 1.136 -11.363 1.00 94.69 200 ASN A O 1
ATOM 1624 N N . ARG A 1 201 ? -1.771 1.747 -10.762 1.00 91.50 201 ARG A N 1
ATOM 1625 C CA . ARG A 1 201 ? -1.490 1.988 -9.347 1.00 91.50 201 ARG A CA 1
ATOM 1626 C C . ARG A 1 201 ? -1.025 0.683 -8.710 1.00 91.50 201 ARG A C 1
ATOM 1628 O O . ARG A 1 201 ? -1.773 -0.299 -8.704 1.00 91.50 201 ARG A O 1
ATOM 1635 N N . THR A 1 202 ? 0.201 0.666 -8.198 1.00 91.62 202 THR A N 1
ATOM 1636 C CA . THR A 1 202 ? 0.749 -0.531 -7.561 1.00 91.62 202 THR A CA 1
ATOM 1637 C C . THR A 1 202 ? -0.012 -0.808 -6.271 1.00 91.62 202 THR A C 1
ATOM 1639 O O . THR A 1 202 ? -0.244 0.102 -5.485 1.00 91.62 202 THR A O 1
ATOM 1642 N N . LYS A 1 203 ? -0.427 -2.055 -6.062 1.00 87.81 203 LYS A N 1
ATOM 1643 C CA . LYS A 1 203 ? -1.078 -2.493 -4.823 1.00 87.81 203 LYS A CA 1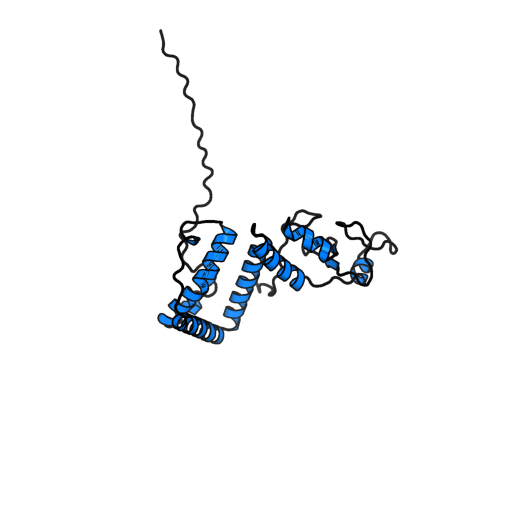
ATOM 1644 C C . LYS A 1 203 ? -0.133 -3.413 -4.078 1.00 87.81 203 LYS A C 1
ATOM 1646 O O . LYS A 1 203 ? 0.537 -4.226 -4.720 1.00 87.81 203 LYS A O 1
ATOM 1651 N N . LEU A 1 204 ? -0.112 -3.318 -2.754 1.00 88.25 204 LEU A N 1
ATOM 1652 C CA . LEU A 1 204 ? 0.624 -4.288 -1.957 1.00 88.25 204 LEU A CA 1
ATOM 1653 C C . LEU A 1 204 ? -0.057 -5.661 -2.046 1.00 88.25 204 LEU A C 1
ATOM 1655 O O . LEU A 1 204 ? -1.287 -5.750 -1.955 1.00 88.25 204 LEU A O 1
ATOM 1659 N N . PRO A 1 205 ? 0.718 -6.748 -2.200 1.00 88.50 205 PRO A N 1
ATOM 1660 C CA . PRO A 1 205 ? 0.221 -8.083 -1.916 1.00 88.50 205 PRO A CA 1
ATOM 1661 C C . PRO A 1 205 ? -0.281 -8.145 -0.467 1.00 88.50 205 PRO A C 1
ATOM 1663 O O . PRO A 1 205 ? 0.441 -7.780 0.464 1.00 88.50 205 PRO A O 1
ATOM 1666 N N . ARG A 1 206 ? -1.526 -8.591 -0.278 1.00 84.19 206 ARG A N 1
ATOM 1667 C CA . ARG A 1 206 ? -2.114 -8.778 1.054 1.00 84.19 206 ARG A CA 1
ATOM 1668 C C . ARG A 1 206 ? -1.452 -9.972 1.740 1.00 84.19 206 ARG A C 1
ATOM 1670 O O . ARG A 1 206 ? -1.303 -11.021 1.109 1.00 84.19 206 ARG A O 1
ATOM 1677 N N . VAL A 1 207 ? -1.078 -9.832 3.013 1.00 71.25 207 VAL A N 1
ATOM 1678 C CA . VAL A 1 207 ? -0.435 -10.923 3.781 1.00 71.25 207 VAL A CA 1
ATOM 1679 C C . VAL A 1 207 ? -1.426 -12.064 4.027 1.00 71.25 207 VAL A C 1
ATOM 1681 O O . VAL A 1 207 ? -1.053 -13.238 4.042 1.00 71.25 207 VAL A O 1
ATOM 1684 N N . HIS A 1 208 ? -2.717 -11.735 4.121 1.00 62.88 208 HIS A N 1
ATOM 1685 C CA . HIS A 1 208 ? -3.794 -12.699 4.299 1.00 62.88 208 HIS A CA 1
ATOM 1686 C C . HIS A 1 208 ? -4.711 -12.704 3.077 1.00 62.88 208 HIS A C 1
ATOM 1688 O O . HIS A 1 208 ? -5.195 -11.668 2.621 1.00 62.88 208 HIS A O 1
ATOM 1694 N N . LYS A 1 209 ? -4.980 -13.898 2.538 1.00 53.62 209 LYS A N 1
ATOM 1695 C CA . LYS A 1 209 ? -6.061 -14.069 1.566 1.00 53.62 209 LYS A CA 1
ATOM 1696 C C . LYS A 1 209 ? -7.364 -13.809 2.312 1.00 53.62 209 LYS A C 1
ATOM 1698 O O . LYS A 1 209 ? -7.634 -14.510 3.283 1.00 53.62 209 LYS A O 1
ATOM 1703 N N . GLN A 1 210 ? -8.149 -12.830 1.868 1.00 44.41 210 GLN A N 1
ATOM 1704 C CA . GLN A 1 210 ? -9.509 -12.644 2.366 1.00 44.41 210 GLN A CA 1
ATOM 1705 C C . GLN A 1 210 ? -10.263 -13.963 2.144 1.00 44.41 210 GLN A C 1
ATOM 1707 O O . GLN A 1 210 ? -10.549 -14.336 1.004 1.00 44.41 210 GLN A O 1
ATOM 1712 N N . THR A 1 211 ? -10.494 -14.724 3.216 1.00 37.66 211 THR A N 1
ATOM 1713 C CA . THR A 1 211 ? -11.416 -15.860 3.191 1.00 37.66 211 THR A CA 1
ATOM 1714 C C . THR A 1 211 ? -12.789 -15.283 2.911 1.00 37.66 211 THR A C 1
ATOM 1716 O O . THR A 1 211 ? -13.335 -14.554 3.737 1.00 37.66 211 THR A O 1
ATOM 1719 N N . THR A 1 212 ? -13.247 -15.528 1.690 1.00 32.75 212 THR A N 1
ATOM 1720 C CA . THR A 1 212 ? -14.561 -15.146 1.176 1.00 32.75 212 THR A CA 1
ATOM 1721 C C . THR A 1 212 ? -15.636 -16.047 1.755 1.00 32.75 212 THR A C 1
ATOM 1723 O O . THR A 1 212 ? -15.328 -17.237 2.005 1.00 32.75 212 THR A O 1
#

Sequence (212 aa):
MDQRNLSGEAGPSGSSAPRPPTFRYSEILIPIEDLLDTLPELQRVYIKKFYDNLDRDISMLKYGPTPENQKPVSEPTYHRLQEYERAVTQFSKIYPARFDAFQAELDDTYSDLNLHSGVYSRRAEGLDDLLSRLGKTELSKLISMNTNGADEIPKCTICWAEYLHADRITTLPCHEKHHFHESCIEEWMLEQPFCPLCLNRTKLPRVHKQTT

Foldseek 3Di:
DDDDDDDDDDDDPPPPDPDDPPDDLCPLVVLCVVLLVPDDPLLSVLQSLVCSLVSLVLCCLPPNDDPSSPPDDDDDDPVSVVSSVVSLVVSCVVPVVSVVVSVLVSVQSQLLSLCPGPDLVSVLSSLVQQPVQQFFDAQVVVLVPDPPDNPDADAAPQVRDGDDRPFGKGAAPVDNSQIHGSVSVSVVSSVPCARPPPRDRGGGDRPDDPPD

Radius of gyration: 24.56 Å; chains: 1; bounding box: 59×74×61 Å